Protein AF-A0A2W2EN38-F1 (afdb_monomer_lite)

pLDDT: mean 83.68, std 18.13, range [32.41, 98.56]

Organism: NCBI:txid2070368

Radius of gyration: 19.02 Å; chains: 1; bounding box: 57×33×48 Å

Structure (mmCIF, N/CA/C/O backbone):
data_AF-A0A2W2EN38-F1
#
_entry.id   AF-A0A2W2EN38-F1
#
loop_
_atom_site.group_PDB
_atom_site.id
_atom_site.type_symbol
_atom_site.label_atom_id
_atom_site.label_alt_id
_atom_site.label_comp_id
_atom_site.label_asym_id
_atom_site.label_entity_id
_atom_site.label_seq_id
_atom_site.pdbx_PDB_ins_code
_atom_site.Cartn_x
_atom_site.Cartn_y
_atom_site.Cartn_z
_atom_site.occupancy
_atom_site.B_iso_or_equiv
_atom_site.auth_seq_id
_atom_site.auth_comp_id
_atom_site.auth_asym_id
_atom_site.auth_atom_id
_atom_site.pdbx_PDB_model_num
ATOM 1 N N . MET A 1 1 ? 20.263 -8.133 -13.433 1.00 51.84 1 MET A N 1
ATOM 2 C CA . MET A 1 1 ? 19.959 -7.147 -12.367 1.00 51.84 1 MET A CA 1
ATOM 3 C C . MET A 1 1 ? 21.232 -6.716 -11.666 1.00 51.84 1 MET A C 1
ATOM 5 O O . MET A 1 1 ? 21.916 -7.563 -11.105 1.00 51.84 1 MET A O 1
ATOM 9 N N . SER A 1 2 ? 21.541 -5.419 -11.641 1.00 59.16 2 SER A N 1
ATOM 10 C CA . SER A 1 2 ? 22.596 -4.910 -10.757 1.00 59.16 2 SER A CA 1
ATOM 11 C C . SER A 1 2 ? 22.202 -5.170 -9.298 1.00 59.16 2 SER A C 1
ATOM 13 O O . SER A 1 2 ? 21.080 -4.844 -8.908 1.00 59.16 2 SER A O 1
ATOM 15 N N . SER A 1 3 ? 23.120 -5.716 -8.493 1.00 64.88 3 SER A N 1
ATOM 16 C CA . SER A 1 3 ? 22.926 -6.074 -7.070 1.00 64.88 3 SER A CA 1
ATOM 17 C C . SER A 1 3 ? 22.142 -5.017 -6.260 1.00 64.88 3 SER A C 1
ATOM 19 O O . SER A 1 3 ? 21.237 -5.332 -5.489 1.00 64.88 3 SER A O 1
ATOM 21 N N . TRP A 1 4 ? 22.382 -3.735 -6.538 1.00 62.72 4 TRP A N 1
ATOM 22 C CA . TRP A 1 4 ? 21.718 -2.589 -5.912 1.00 62.72 4 TRP A CA 1
ATOM 23 C C . TRP A 1 4 ? 20.195 -2.513 -6.100 1.00 62.72 4 TRP A C 1
ATOM 25 O O . TRP A 1 4 ? 19.487 -2.131 -5.167 1.00 62.72 4 TRP A O 1
ATOM 35 N N . ALA A 1 5 ? 19.671 -2.848 -7.283 1.00 72.50 5 ALA A N 1
ATOM 36 C CA . ALA A 1 5 ? 18.233 -2.773 -7.554 1.00 72.50 5 ALA A CA 1
ATOM 37 C C . ALA A 1 5 ? 17.467 -3.825 -6.739 1.00 72.50 5 ALA A C 1
ATOM 39 O O . ALA A 1 5 ? 16.431 -3.518 -6.144 1.00 72.50 5 ALA A O 1
ATOM 40 N N . THR A 1 6 ? 18.028 -5.033 -6.643 1.00 80.62 6 THR A N 1
ATOM 41 C CA . THR A 1 6 ? 17.536 -6.118 -5.787 1.00 80.62 6 THR A CA 1
ATOM 42 C C . THR A 1 6 ? 17.520 -5.696 -4.324 1.00 80.62 6 THR A C 1
ATOM 44 O O . THR A 1 6 ? 16.490 -5.804 -3.661 1.00 80.62 6 THR A O 1
ATOM 47 N N . THR A 1 7 ? 18.640 -5.158 -3.832 1.00 85.06 7 THR A N 1
ATOM 48 C CA . THR A 1 7 ? 18.792 -4.722 -2.438 1.00 85.06 7 THR A CA 1
ATOM 49 C C . THR A 1 7 ? 17.800 -3.621 -2.079 1.00 85.06 7 THR A C 1
ATOM 51 O O . THR A 1 7 ? 17.141 -3.692 -1.044 1.00 85.06 7 THR A O 1
ATOM 54 N N . ARG A 1 8 ? 17.607 -2.629 -2.960 1.00 84.62 8 ARG A N 1
ATOM 55 C CA . ARG A 1 8 ? 16.605 -1.575 -2.749 1.00 84.62 8 ARG A CA 1
ATOM 56 C C . ARG A 1 8 ? 15.184 -2.139 -2.663 1.00 84.62 8 ARG A C 1
ATOM 58 O O . ARG A 1 8 ? 14.437 -1.730 -1.778 1.00 84.62 8 ARG A O 1
ATOM 65 N N . ARG A 1 9 ? 14.803 -3.051 -3.568 1.00 88.81 9 ARG A N 1
ATOM 66 C CA . ARG A 1 9 ? 13.466 -3.676 -3.563 1.00 88.81 9 ARG A CA 1
ATOM 67 C C . ARG A 1 9 ? 13.232 -4.484 -2.290 1.00 88.81 9 ARG A C 1
ATOM 69 O O . ARG A 1 9 ? 12.201 -4.302 -1.655 1.00 88.81 9 ARG A O 1
ATOM 76 N N . ARG A 1 10 ? 14.211 -5.305 -1.896 1.00 92.44 10 ARG A N 1
ATOM 77 C CA . ARG A 1 10 ? 14.195 -6.071 -0.643 1.00 92.44 10 ARG A CA 1
ATOM 78 C C . ARG A 1 10 ? 13.937 -5.165 0.557 1.00 92.44 10 ARG A C 1
ATOM 80 O O . ARG A 1 10 ? 12.959 -5.371 1.264 1.00 92.44 10 ARG A O 1
ATOM 87 N N . HIS A 1 11 ? 14.754 -4.125 0.727 1.00 91.81 11 HIS A N 1
ATOM 88 C CA . HIS A 1 11 ? 14.598 -3.205 1.851 1.00 91.81 11 HIS A CA 1
ATOM 89 C C . HIS A 1 11 ? 13.235 -2.525 1.868 1.00 91.81 11 HIS A C 1
ATOM 91 O O . HIS A 1 11 ? 12.651 -2.357 2.935 1.00 91.81 11 HIS A O 1
ATOM 97 N N . ARG A 1 12 ? 12.714 -2.130 0.702 1.00 91.31 12 ARG A N 1
ATOM 98 C CA . ARG A 1 12 ? 11.399 -1.495 0.629 1.00 91.31 12 ARG A CA 1
ATOM 99 C C . ARG A 1 12 ? 10.280 -2.456 1.031 1.00 91.31 12 ARG A C 1
ATOM 101 O O . ARG A 1 12 ? 9.429 -2.052 1.812 1.00 91.31 12 ARG A O 1
ATOM 108 N N . ALA A 1 13 ? 10.318 -3.702 0.556 1.00 94.25 13 ALA A N 1
ATOM 109 C CA . ALA A 1 13 ? 9.351 -4.731 0.936 1.00 94.25 13 ALA A CA 1
ATOM 110 C C . ALA A 1 13 ? 9.395 -5.011 2.448 1.00 94.25 13 ALA A C 1
ATOM 112 O O . ALA A 1 13 ? 8.382 -4.869 3.123 1.00 94.25 13 ALA A O 1
ATOM 113 N N . GLU A 1 14 ? 10.584 -5.283 2.994 1.00 95.19 14 GLU A N 1
ATOM 114 C CA . GLU A 1 14 ? 10.786 -5.497 4.436 1.00 95.19 14 GLU A CA 1
ATOM 115 C C . GLU A 1 14 ? 10.309 -4.298 5.271 1.00 95.19 14 GLU A C 1
ATOM 117 O O . GLU A 1 14 ? 9.696 -4.471 6.322 1.00 95.19 14 GLU A O 1
ATOM 122 N N . THR A 1 15 ? 10.560 -3.069 4.804 1.00 95.06 15 THR A N 1
ATOM 123 C CA . THR A 1 15 ? 10.127 -1.856 5.512 1.00 95.06 15 THR A CA 1
ATOM 124 C C . THR A 1 15 ? 8.611 -1.739 5.530 1.00 95.06 15 THR A C 1
ATOM 126 O O . THR A 1 15 ? 8.049 -1.527 6.598 1.00 95.06 15 THR A O 1
ATOM 129 N N . ILE A 1 16 ? 7.942 -1.874 4.382 1.00 96.44 16 ILE A N 1
ATOM 130 C CA . ILE A 1 16 ? 6.479 -1.767 4.307 1.00 96.44 16 ILE A CA 1
ATOM 131 C C . ILE A 1 16 ? 5.828 -2.822 5.207 1.00 96.44 16 ILE A C 1
ATOM 133 O O . ILE A 1 16 ? 4.979 -2.478 6.026 1.00 96.44 16 ILE A O 1
ATOM 137 N N . GLU A 1 17 ? 6.284 -4.072 5.122 1.00 97.88 17 GLU A N 1
ATOM 138 C CA . GLU A 1 17 ? 5.750 -5.170 5.928 1.00 97.88 17 GLU A CA 1
ATOM 139 C C . GLU A 1 17 ? 5.949 -4.936 7.430 1.00 97.88 17 GLU A C 1
ATOM 141 O O . GLU A 1 17 ? 5.016 -5.068 8.221 1.00 97.88 17 GLU A O 1
ATOM 146 N N . SER A 1 18 ? 7.151 -4.511 7.832 1.00 98.00 18 SER A N 1
ATOM 147 C CA . SER A 1 18 ? 7.447 -4.186 9.227 1.00 98.00 18 SER A CA 1
ATOM 148 C C . SER A 1 18 ? 6.582 -3.032 9.742 1.00 98.00 18 SER A C 1
ATOM 150 O O . SER A 1 18 ? 6.082 -3.092 10.866 1.00 98.00 18 SER A O 1
ATOM 152 N N . GLN A 1 19 ? 6.362 -1.991 8.934 1.00 98.06 19 GLN A N 1
ATOM 153 C CA . GLN A 1 19 ? 5.492 -0.876 9.314 1.00 98.06 19 GLN A CA 1
ATOM 154 C C . GLN A 1 19 ? 4.027 -1.305 9.421 1.00 98.06 19 GLN A C 1
ATOM 156 O O . GLN A 1 19 ? 3.347 -0.891 10.358 1.00 98.06 19 GLN A O 1
ATOM 161 N N . PHE A 1 20 ? 3.557 -2.186 8.539 1.00 98.56 20 PHE A N 1
ATOM 162 C CA . PHE A 1 20 ? 2.212 -2.745 8.638 1.00 98.56 20 PHE A CA 1
ATOM 163 C C . PHE A 1 20 ? 2.027 -3.589 9.906 1.00 98.56 20 PHE A C 1
ATOM 165 O O . PHE A 1 20 ? 1.028 -3.436 10.605 1.00 98.56 20 PHE A O 1
ATOM 172 N N . ALA A 1 21 ? 3.013 -4.415 10.266 1.00 98.44 21 ALA A N 1
ATOM 173 C CA . ALA A 1 21 ? 2.981 -5.172 11.516 1.00 98.44 21 ALA A CA 1
ATOM 174 C C . ALA A 1 21 ? 2.913 -4.247 12.746 1.00 98.44 21 ALA A C 1
ATOM 176 O O . ALA A 1 21 ? 2.151 -4.507 13.678 1.00 98.44 21 ALA A O 1
ATOM 177 N N . ARG A 1 22 ? 3.657 -3.130 12.732 1.00 98.12 22 ARG A N 1
ATOM 178 C CA . ARG A 1 22 ? 3.586 -2.104 13.786 1.00 98.12 22 ARG A CA 1
ATOM 179 C C . ARG A 1 22 ? 2.215 -1.433 13.848 1.00 98.12 22 ARG A C 1
ATOM 181 O O . ARG A 1 22 ? 1.683 -1.271 14.941 1.00 98.12 22 ARG A O 1
ATOM 188 N N . PHE A 1 23 ? 1.641 -1.084 12.699 1.00 98.50 23 PHE A N 1
ATOM 189 C CA . PHE A 1 23 ? 0.292 -0.531 12.604 1.00 98.50 23 PHE A CA 1
ATOM 190 C C . PHE A 1 23 ? -0.756 -1.493 13.190 1.00 98.50 23 PHE A C 1
ATOM 192 O O . PHE A 1 23 ? -1.556 -1.100 14.038 1.00 98.50 23 PHE A O 1
ATOM 199 N N . ALA A 1 24 ? -0.704 -2.772 12.810 1.00 98.38 24 ALA A N 1
ATOM 200 C CA . ALA A 1 24 ? -1.603 -3.798 13.328 1.00 98.38 24 ALA A CA 1
ATOM 201 C C . ALA A 1 24 ? -1.456 -3.990 14.849 1.00 98.38 24 ALA A C 1
ATOM 203 O O . ALA A 1 24 ? -2.454 -4.105 15.561 1.00 98.38 24 ALA A O 1
ATOM 204 N N . ALA A 1 25 ? -0.221 -3.995 15.362 1.00 97.75 25 ALA A N 1
ATOM 205 C CA . ALA A 1 25 ? 0.045 -4.075 16.797 1.00 97.75 25 ALA A CA 1
ATOM 206 C C . ALA A 1 25 ? -0.504 -2.854 17.550 1.00 97.75 25 ALA A C 1
ATOM 208 O O . ALA A 1 25 ? -1.158 -3.016 18.577 1.00 97.75 25 ALA A O 1
ATOM 209 N N . TRP A 1 26 ? -0.306 -1.651 17.007 1.00 97.62 26 TRP A N 1
ATOM 210 C CA . TRP A 1 26 ? -0.846 -0.423 17.582 1.00 97.62 26 TRP A CA 1
ATOM 211 C C . TRP A 1 26 ? -2.375 -0.429 17.624 1.00 97.62 26 TRP A C 1
ATOM 213 O O . TRP A 1 26 ? -2.950 -0.098 18.657 1.00 97.62 26 TRP A O 1
ATOM 223 N N . CYS A 1 27 ? -3.048 -0.870 16.559 1.00 98.06 27 CYS A N 1
ATOM 224 C CA . CYS A 1 27 ? -4.506 -1.001 16.568 1.00 98.06 27 CYS A CA 1
ATOM 225 C C . CYS A 1 27 ? -5.001 -1.996 17.621 1.00 98.06 27 CYS A C 1
ATOM 227 O O . CYS A 1 27 ? -5.999 -1.741 18.293 1.00 98.06 27 CYS A O 1
ATOM 229 N N . ARG A 1 28 ? -4.271 -3.095 17.835 1.00 97.12 28 ARG A N 1
ATOM 230 C CA . ARG A 1 28 ? -4.600 -4.075 18.877 1.00 97.12 28 ARG A CA 1
ATOM 231 C C . ARG A 1 28 ? -4.571 -3.464 20.281 1.00 97.12 28 ARG A C 1
ATOM 233 O O . ARG A 1 28 ? -5.428 -3.796 21.089 1.00 97.12 28 ARG A O 1
ATOM 240 N N . SER A 1 29 ? -3.617 -2.575 20.566 1.00 94.69 29 SER A N 1
ATOM 241 C CA . SER A 1 29 ? -3.422 -1.985 21.899 1.00 94.69 29 SER A CA 1
ATOM 242 C C . SER A 1 29 ? -4.105 -0.630 22.110 1.00 94.69 29 SER A C 1
ATOM 244 O O . SER A 1 29 ? -4.068 -0.110 23.219 1.00 94.69 29 SER A O 1
ATOM 246 N N . THR A 1 30 ? -4.681 -0.028 21.066 1.00 96.56 30 THR A N 1
ATOM 247 C CA . THR A 1 30 ? -5.150 1.366 21.107 1.00 96.56 30 THR A CA 1
ATOM 248 C C . THR A 1 30 ? -6.641 1.448 20.831 1.00 96.56 30 THR A C 1
ATOM 250 O O . THR A 1 30 ? -7.077 1.215 19.704 1.00 96.56 30 THR A O 1
ATOM 253 N N . ALA A 1 31 ? -7.412 1.836 21.848 1.00 96.06 31 ALA A N 1
ATOM 254 C CA . ALA A 1 31 ? -8.872 1.908 21.781 1.00 96.06 31 ALA A CA 1
ATOM 255 C C . ALA A 1 31 ? -9.398 2.886 20.714 1.00 96.06 31 ALA A C 1
ATOM 257 O O . ALA A 1 31 ? -10.483 2.688 20.180 1.00 96.06 31 ALA A O 1
ATOM 258 N N . SER A 1 32 ? -8.626 3.921 20.365 1.00 95.12 32 SER A N 1
ATOM 259 C CA . SER A 1 32 ? -9.005 4.893 19.331 1.00 95.12 32 SER A CA 1
ATOM 260 C C . SER A 1 32 ? -8.776 4.409 17.892 1.00 95.12 32 SER A C 1
ATOM 262 O O . SER A 1 32 ? -9.179 5.096 16.949 1.00 95.12 32 SER A O 1
ATOM 264 N N . CYS A 1 33 ? -8.149 3.246 17.673 1.00 97.94 33 CYS A N 1
ATOM 265 C CA . CYS A 1 33 ? -8.057 2.682 16.328 1.00 97.94 33 CYS A CA 1
ATOM 266 C C . CYS A 1 33 ? -9.423 2.133 15.883 1.00 97.94 33 CYS A C 1
ATOM 268 O O . CYS A 1 33 ? -10.038 1.330 16.575 1.00 97.94 33 CYS A O 1
ATOM 270 N N . ALA A 1 34 ? -9.863 2.474 14.668 1.00 98.19 34 ALA A N 1
ATOM 271 C CA . ALA A 1 34 ? -11.125 1.977 14.100 1.00 98.19 34 ALA A CA 1
ATOM 272 C C . ALA A 1 34 ? -11.180 0.444 13.913 1.00 98.19 34 ALA A C 1
ATOM 274 O O . ALA A 1 34 ? -12.252 -0.123 13.731 1.00 98.19 34 ALA A O 1
ATOM 275 N N . LEU A 1 35 ? -10.027 -0.228 13.956 1.00 98.12 35 LEU A N 1
ATOM 276 C CA . LEU A 1 35 ? -9.884 -1.684 13.891 1.00 98.12 35 LEU A CA 1
ATOM 277 C C . LEU A 1 35 ? -9.483 -2.285 15.251 1.00 98.12 35 LEU A C 1
ATOM 279 O O . LEU A 1 35 ? -8.893 -3.367 15.297 1.00 98.12 35 LEU A O 1
ATOM 283 N N . HIS A 1 36 ? -9.729 -1.570 16.354 1.00 97.94 36 HIS A N 1
ATOM 284 C CA . HIS A 1 36 ? -9.335 -2.006 17.689 1.00 97.94 36 HIS A CA 1
ATOM 285 C C . HIS A 1 36 ? -9.874 -3.403 18.023 1.00 97.94 36 HIS A C 1
ATOM 287 O O . HIS A 1 36 ? -11.012 -3.742 17.705 1.00 97.94 36 HIS A O 1
ATOM 293 N N . GLY A 1 37 ? -9.024 -4.231 18.635 1.00 94.31 37 GLY A N 1
ATOM 294 C CA . GLY A 1 37 ? -9.362 -5.605 19.018 1.00 94.31 37 GLY A CA 1
ATOM 295 C C . GLY A 1 37 ? -9.515 -6.602 17.859 1.00 94.31 37 GLY A C 1
ATOM 296 O O . GLY A 1 37 ? -9.739 -7.782 18.118 1.00 94.31 37 GLY A O 1
ATOM 297 N N . ARG A 1 38 ? -9.372 -6.184 16.592 1.00 96.38 38 ARG A N 1
ATOM 298 C CA . ARG A 1 38 ? -9.537 -7.064 15.420 1.00 96.38 38 ARG A CA 1
ATOM 299 C C . ARG A 1 38 ? -8.212 -7.637 14.915 1.00 96.38 38 ARG A C 1
ATOM 301 O O . ARG A 1 38 ? -7.137 -7.074 15.133 1.00 96.38 38 ARG A O 1
ATOM 308 N N . ASP A 1 39 ? -8.288 -8.736 14.160 1.00 97.25 39 ASP A N 1
ATOM 309 C CA . ASP A 1 39 ? -7.167 -9.202 13.334 1.00 97.25 39 ASP A CA 1
ATOM 310 C C . ASP A 1 39 ? -7.006 -8.302 12.099 1.00 97.25 39 ASP A C 1
ATOM 312 O O . ASP A 1 39 ? -7.501 -8.597 11.012 1.00 97.25 39 ASP A O 1
ATOM 316 N N . VAL A 1 40 ? -6.290 -7.190 12.275 1.00 98.12 40 VAL A N 1
ATOM 317 C CA . VAL A 1 40 ? -6.004 -6.215 11.210 1.00 98.12 40 VAL A CA 1
ATOM 318 C C . VAL A 1 40 ? -5.353 -6.869 9.987 1.00 98.12 40 VAL A C 1
ATOM 320 O O . VAL A 1 40 ? -5.630 -6.469 8.858 1.00 98.12 40 VAL A O 1
ATOM 323 N N . GLY A 1 41 ? -4.504 -7.884 10.183 1.00 97.75 41 GLY A N 1
ATOM 324 C CA . GLY A 1 41 ? -3.842 -8.575 9.080 1.00 97.75 41 GLY A CA 1
ATOM 325 C C . GLY A 1 41 ? -4.818 -9.419 8.261 1.00 97.75 41 GLY A C 1
ATOM 326 O O . GLY A 1 41 ? -4.792 -9.365 7.032 1.00 97.75 41 GLY A O 1
ATOM 327 N N . GLY A 1 42 ? -5.683 -10.182 8.931 1.00 97.88 42 GLY A N 1
ATOM 328 C CA . GLY A 1 42 ? -6.752 -10.946 8.287 1.00 97.88 42 GLY A CA 1
ATOM 329 C C . GLY A 1 42 ? -7.739 -10.049 7.545 1.00 97.88 42 GLY A C 1
ATOM 330 O O . GLY A 1 42 ? -8.003 -10.281 6.366 1.00 97.88 42 GLY A O 1
ATOM 331 N N . VAL A 1 43 ? -8.191 -8.977 8.200 1.00 98.12 43 VAL A N 1
ATOM 332 C CA . VAL A 1 43 ? -9.061 -7.943 7.617 1.00 98.12 43 VAL A CA 1
ATOM 333 C C . VAL A 1 43 ? -8.464 -7.367 6.338 1.00 98.12 43 VAL A C 1
ATOM 335 O O . VAL A 1 43 ? -9.098 -7.375 5.286 1.00 98.12 43 VAL A O 1
ATOM 338 N N . TRP A 1 44 ? -7.214 -6.914 6.409 1.00 98.19 44 TRP A N 1
ATOM 339 C CA . TRP A 1 44 ? -6.526 -6.310 5.277 1.00 98.19 44 TRP A CA 1
ATOM 340 C C . TRP A 1 44 ? -6.394 -7.268 4.090 1.00 98.19 44 TRP A C 1
ATOM 342 O O . TRP A 1 44 ? -6.708 -6.897 2.960 1.00 98.19 44 TRP A O 1
ATOM 352 N N . ARG A 1 45 ? -5.960 -8.514 4.329 1.00 97.50 45 ARG A N 1
ATOM 353 C CA . ARG A 1 45 ? -5.823 -9.512 3.255 1.00 97.50 45 ARG A CA 1
ATOM 354 C C . ARG A 1 45 ? -7.170 -9.894 2.652 1.00 97.50 45 ARG A C 1
ATOM 356 O O . ARG A 1 45 ? -7.244 -10.061 1.437 1.00 97.50 45 ARG A O 1
ATOM 363 N N . GLY A 1 46 ? -8.210 -10.016 3.478 1.00 97.06 46 GLY A N 1
ATOM 364 C CA . GLY A 1 46 ? -9.577 -10.276 3.028 1.00 97.06 46 GLY A CA 1
ATOM 365 C C . GLY A 1 46 ? -10.086 -9.172 2.105 1.00 97.06 46 GLY A C 1
ATOM 366 O O . GLY A 1 46 ? -10.502 -9.467 0.986 1.00 97.06 46 GLY A O 1
ATOM 367 N N . LEU A 1 47 ? -9.948 -7.913 2.537 1.00 97.50 47 LEU A N 1
ATOM 368 C CA . LEU A 1 47 ? -10.293 -6.736 1.741 1.00 97.50 47 LEU A CA 1
ATOM 369 C C . LEU A 1 47 ? -9.533 -6.736 0.409 1.00 97.50 47 LEU A C 1
ATOM 371 O O . LEU A 1 47 ? -10.144 -6.778 -0.651 1.00 97.50 47 LEU A O 1
ATOM 375 N N . VAL A 1 48 ? -8.198 -6.776 0.433 1.00 97.00 48 VAL A N 1
ATOM 376 C CA . VAL A 1 48 ? -7.389 -6.732 -0.799 1.00 97.00 48 VAL A CA 1
ATOM 377 C C . VAL A 1 48 ? -7.768 -7.856 -1.775 1.00 97.00 48 VAL A C 1
ATOM 379 O O . VAL A 1 48 ? -7.897 -7.601 -2.969 1.00 97.00 48 VAL A O 1
ATOM 382 N N . ALA A 1 49 ? -7.988 -9.083 -1.295 1.00 95.25 49 ALA A N 1
ATOM 383 C CA . ALA A 1 49 ? -8.327 -10.222 -2.152 1.00 95.25 49 ALA A CA 1
ATOM 384 C C . ALA A 1 49 ? -9.761 -10.182 -2.719 1.00 95.25 49 ALA A C 1
ATOM 386 O O . ALA A 1 49 ? -10.024 -10.774 -3.773 1.00 95.25 49 ALA A O 1
ATOM 387 N N . ALA A 1 50 ? -10.703 -9.546 -2.020 1.00 92.00 50 ALA A N 1
ATOM 388 C CA . ALA A 1 50 ? -12.047 -9.300 -2.536 1.00 92.00 50 ALA A CA 1
ATOM 389 C C . ALA A 1 50 ? -12.006 -8.225 -3.632 1.00 92.00 50 ALA A C 1
ATOM 391 O O . ALA A 1 50 ? -12.473 -8.455 -4.750 1.00 92.00 50 ALA A O 1
ATOM 392 N N . GLU A 1 51 ? -11.330 -7.112 -3.351 1.00 92.81 51 GLU A N 1
ATOM 393 C CA . GLU A 1 51 ? -11.310 -5.949 -4.238 1.00 92.81 51 GLU A CA 1
ATOM 394 C C . GLU A 1 51 ? -10.410 -6.128 -5.467 1.00 92.81 51 GLU A C 1
ATOM 396 O O . GLU A 1 51 ? -10.602 -5.470 -6.488 1.00 92.81 51 GLU A O 1
ATOM 401 N N . ASP A 1 52 ? -9.431 -7.039 -5.423 1.00 87.50 52 ASP A N 1
ATOM 402 C CA . ASP A 1 52 ? -8.696 -7.468 -6.623 1.00 87.50 52 ASP A CA 1
ATOM 403 C C . ASP A 1 52 ? -9.607 -8.204 -7.631 1.00 87.50 52 ASP A C 1
ATOM 405 O O . ASP A 1 52 ? -9.302 -8.222 -8.823 1.00 87.50 52 ASP A O 1
ATOM 409 N N . ARG A 1 53 ? -10.732 -8.790 -7.187 1.00 88.94 53 ARG A N 1
ATOM 410 C CA . ARG A 1 53 ? -11.707 -9.471 -8.061 1.00 88.94 53 ARG A CA 1
ATOM 411 C C . ARG A 1 53 ? -12.833 -8.556 -8.526 1.00 88.94 53 ARG A C 1
ATOM 413 O O . ARG A 1 53 ? -13.271 -8.666 -9.667 1.00 88.94 53 ARG A O 1
ATOM 420 N N . SER A 1 54 ? -13.303 -7.674 -7.654 1.00 93.25 54 SER A N 1
ATOM 421 C CA . SER A 1 54 ? -14.373 -6.726 -7.952 1.00 93.25 54 SER A CA 1
ATOM 422 C C . SER A 1 54 ? -14.076 -5.426 -7.235 1.00 93.25 54 SER A C 1
ATOM 424 O O . SER A 1 54 ? -14.197 -5.389 -6.026 1.00 93.25 54 SER A O 1
ATOM 426 N N . ALA A 1 55 ? -13.700 -4.378 -7.963 1.00 95.19 55 ALA A N 1
ATOM 427 C CA . ALA A 1 55 ? -13.309 -3.112 -7.353 1.00 95.19 55 ALA A CA 1
ATOM 428 C C . ALA A 1 55 ? -14.463 -2.436 -6.585 1.00 95.19 55 ALA A C 1
ATOM 430 O O . ALA A 1 55 ? -15.554 -2.240 -7.124 1.00 95.19 55 ALA A O 1
ATOM 431 N N . ILE A 1 56 ? -14.172 -1.978 -5.372 1.00 96.62 56 ILE A N 1
ATOM 432 C CA . ILE A 1 56 ? -15.074 -1.239 -4.489 1.00 96.62 56 ILE A CA 1
ATOM 433 C C . ILE A 1 56 ? -15.289 0.201 -4.975 1.00 96.62 56 ILE A C 1
ATOM 435 O O . ILE A 1 56 ? -14.321 0.932 -5.219 1.00 96.62 56 ILE A O 1
ATOM 439 N N . PRO A 1 57 ? -16.540 0.673 -5.101 1.00 97.19 57 PRO A N 1
ATOM 440 C CA . PRO A 1 57 ? -16.805 2.072 -5.404 1.00 97.19 57 PRO A CA 1
ATOM 441 C C . PRO A 1 57 ? -16.412 2.978 -4.231 1.00 97.19 57 PRO A C 1
ATOM 443 O O . PRO A 1 57 ? -16.612 2.649 -3.063 1.00 97.19 57 PRO A O 1
ATOM 446 N N . ALA A 1 58 ? -15.904 4.166 -4.539 1.00 96.56 58 ALA A N 1
ATOM 447 C CA . ALA A 1 58 ? -15.807 5.252 -3.572 1.00 96.56 58 ALA A CA 1
ATOM 448 C C . ALA A 1 58 ? -17.116 6.052 -3.612 1.00 96.56 58 ALA A C 1
ATOM 450 O O . ALA A 1 58 ? -17.355 6.803 -4.556 1.00 96.56 58 ALA A O 1
ATOM 451 N N . LYS A 1 59 ? -18.000 5.880 -2.625 1.00 94.88 59 LYS A N 1
ATOM 452 C CA . LYS A 1 59 ? -19.339 6.489 -2.638 1.00 94.88 59 LYS A CA 1
ATOM 453 C C . LYS A 1 59 ? -19.242 8.015 -2.695 1.00 94.88 59 LYS A C 1
ATOM 455 O O . LYS A 1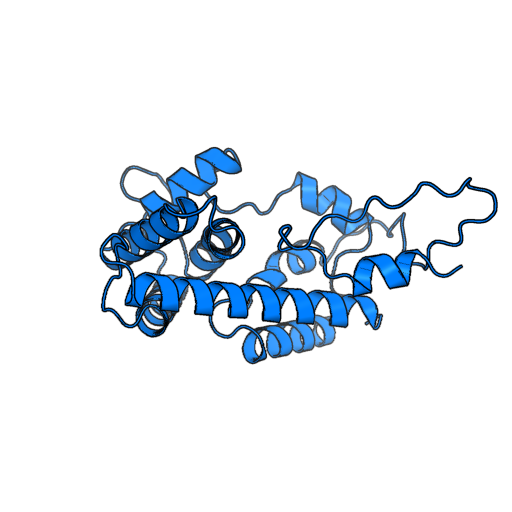 59 ? -18.385 8.638 -2.075 1.00 94.88 59 LYS A O 1
ATOM 460 N N . GLY A 1 60 ? -20.115 8.622 -3.497 1.00 93.00 60 GLY A N 1
ATOM 461 C CA . GLY A 1 60 ? -20.079 10.062 -3.775 1.00 93.00 60 GLY A CA 1
ATOM 462 C C . GLY A 1 60 ? -18.944 10.504 -4.709 1.00 93.00 60 GLY A C 1
ATOM 463 O O . GLY A 1 60 ? -18.877 11.677 -5.068 1.00 93.00 60 GLY A O 1
ATOM 464 N N . LEU A 1 61 ? -18.080 9.586 -5.153 1.00 91.81 61 LEU A N 1
ATOM 465 C CA . LEU A 1 61 ? -17.009 9.837 -6.110 1.00 91.81 61 LEU A CA 1
ATOM 466 C C . LEU A 1 61 ? -17.184 8.911 -7.321 1.00 91.81 61 LEU A C 1
ATOM 468 O O . LEU A 1 61 ? -17.557 7.749 -7.208 1.00 91.81 61 LEU A O 1
ATOM 472 N N . ARG A 1 62 ? -16.910 9.409 -8.528 1.00 92.50 62 ARG A N 1
ATOM 473 C CA . ARG A 1 62 ? -17.011 8.606 -9.761 1.00 92.50 62 ARG A CA 1
ATOM 474 C C . ARG A 1 62 ? -15.742 7.771 -9.989 1.00 92.50 62 ARG A C 1
ATOM 476 O O . ARG A 1 62 ? -15.101 7.890 -11.028 1.00 92.50 62 ARG A O 1
ATOM 483 N N . VAL A 1 63 ? -15.333 6.986 -8.989 1.00 93.62 63 VAL A N 1
ATOM 484 C CA . VAL A 1 63 ? -14.123 6.146 -9.023 1.00 93.62 63 VAL A CA 1
ATOM 485 C C . VAL A 1 63 ? -14.316 4.866 -8.206 1.00 93.62 63 VAL A C 1
ATOM 487 O O . VAL A 1 63 ? -15.062 4.856 -7.231 1.00 93.62 63 VAL A O 1
ATOM 490 N N . ALA A 1 64 ? -13.621 3.796 -8.592 1.00 95.31 64 ALA A N 1
ATOM 491 C CA . ALA A 1 64 ? -13.557 2.538 -7.852 1.00 95.31 64 ALA A CA 1
ATOM 492 C C . ALA A 1 64 ? -12.101 2.119 -7.607 1.00 95.31 64 ALA A C 1
ATOM 494 O O . ALA A 1 64 ? -11.198 2.497 -8.367 1.00 95.31 64 ALA A O 1
ATOM 495 N N . TYR A 1 65 ? -11.880 1.352 -6.545 1.00 95.50 65 TYR A N 1
ATOM 496 C CA . TYR A 1 65 ? -10.574 0.937 -6.049 1.00 95.50 65 TYR A CA 1
ATOM 497 C C . TYR A 1 65 ? -10.473 -0.589 -6.054 1.00 95.50 65 TYR A C 1
ATOM 499 O O . TYR A 1 65 ? -11.285 -1.276 -5.459 1.00 95.50 65 TYR A O 1
ATOM 507 N N . SER A 1 66 ? -9.467 -1.121 -6.738 1.00 94.44 66 SER A N 1
ATOM 508 C CA . SER A 1 66 ? -9.076 -2.529 -6.634 1.00 94.44 66 SER A CA 1
ATOM 509 C C . SER A 1 66 ? -8.252 -2.785 -5.368 1.00 94.44 66 SER A C 1
ATOM 511 O O . SER A 1 66 ? -7.779 -1.842 -4.723 1.00 94.44 66 SER A O 1
ATOM 513 N N . GLY A 1 67 ? -7.979 -4.051 -5.048 1.00 94.31 67 GLY A N 1
ATOM 514 C CA . GLY A 1 67 ? -7.054 -4.409 -3.969 1.00 94.31 67 GLY A CA 1
ATOM 515 C C . GLY A 1 67 ? -5.653 -3.829 -4.192 1.00 94.31 67 GLY A C 1
ATOM 516 O O . GLY A 1 67 ? -5.006 -3.347 -3.257 1.00 94.31 67 GLY A O 1
ATOM 517 N N . PHE A 1 68 ? -5.193 -3.783 -5.443 1.00 91.56 68 PHE A N 1
ATOM 518 C CA . PHE A 1 68 ? -3.979 -3.072 -5.828 1.00 91.56 68 PHE A CA 1
ATOM 519 C C . PHE A 1 68 ? -4.048 -1.564 -5.533 1.00 91.56 68 PHE A C 1
ATOM 521 O O . PHE A 1 68 ? -3.111 -1.025 -4.939 1.00 91.56 68 PHE A O 1
ATOM 528 N N . ASP A 1 69 ? -5.147 -0.890 -5.884 1.00 92.50 69 ASP A N 1
ATOM 529 C CA . ASP A 1 69 ? -5.309 0.544 -5.608 1.00 92.50 69 ASP A CA 1
ATOM 530 C C . ASP A 1 69 ? -5.280 0.835 -4.103 1.00 92.50 69 ASP A C 1
ATOM 532 O O . ASP A 1 69 ? -4.627 1.783 -3.665 1.00 92.50 69 ASP A O 1
ATOM 536 N N . ILE A 1 70 ? -5.938 -0.009 -3.304 1.00 95.12 70 ILE A N 1
ATOM 537 C CA . ILE A 1 70 ? -5.980 0.102 -1.842 1.00 95.12 70 ILE A CA 1
ATOM 538 C C . ILE A 1 70 ? -4.581 -0.075 -1.241 1.00 95.12 70 ILE A C 1
ATOM 540 O O . ILE A 1 70 ? -4.170 0.736 -0.410 1.00 95.12 70 ILE A O 1
ATOM 544 N N . LYS A 1 71 ? -3.803 -1.067 -1.704 1.00 95.06 71 LYS A N 1
ATOM 545 C CA . LYS A 1 71 ? -2.397 -1.241 -1.291 1.00 95.06 71 LYS A CA 1
ATOM 546 C C . LYS A 1 71 ? -1.586 0.029 -1.544 1.00 95.06 71 LYS A C 1
ATOM 548 O O . LYS A 1 71 ? -0.958 0.546 -0.620 1.00 95.06 71 LYS A O 1
ATOM 553 N N . VAL A 1 72 ? -1.643 0.569 -2.762 1.00 91.69 72 VAL A N 1
ATOM 554 C CA . VAL A 1 72 ? -0.857 1.757 -3.131 1.00 91.69 72 VAL A CA 1
ATOM 555 C C . VAL A 1 72 ? -1.307 2.992 -2.346 1.00 91.69 72 VAL A C 1
ATOM 557 O O . VAL A 1 72 ? -0.458 3.774 -1.916 1.00 91.69 72 VAL A O 1
ATOM 560 N N . ALA A 1 73 ? -2.613 3.153 -2.122 1.00 93.06 73 ALA A N 1
ATOM 561 C CA . ALA A 1 73 ? -3.175 4.274 -1.373 1.00 93.06 73 ALA A CA 1
ATOM 562 C C . ALA A 1 73 ? -2.810 4.229 0.116 1.00 93.06 73 ALA A C 1
ATOM 564 O O . ALA A 1 73 ? -2.607 5.277 0.722 1.00 93.06 73 ALA A O 1
ATOM 565 N N . ALA A 1 74 ? -2.712 3.033 0.701 1.00 95.50 74 ALA A N 1
ATOM 566 C CA . ALA A 1 74 ? -2.429 2.854 2.121 1.00 95.50 74 ALA A CA 1
ATOM 567 C C . ALA A 1 74 ? -0.950 3.056 2.482 1.00 95.50 74 ALA A C 1
ATOM 569 O O . ALA A 1 74 ? -0.647 3.510 3.586 1.00 95.50 74 ALA A O 1
ATOM 570 N N . VAL A 1 75 ? -0.014 2.723 1.580 1.00 93.75 75 VAL A N 1
ATOM 571 C CA . VAL A 1 75 ? 1.428 2.722 1.897 1.00 93.75 75 VAL A CA 1
ATOM 572 C C . VAL A 1 75 ? 1.938 4.029 2.515 1.00 93.75 75 VAL A C 1
ATOM 574 O O . VAL A 1 75 ? 2.641 3.923 3.521 1.00 93.75 75 VAL A O 1
ATOM 577 N N . PRO A 1 76 ? 1.633 5.235 1.987 1.00 91.44 76 PRO A N 1
ATOM 578 C CA . PRO A 1 76 ? 2.116 6.488 2.570 1.00 91.44 76 PRO A CA 1
ATOM 579 C C . PRO A 1 76 ? 1.783 6.631 4.060 1.00 91.44 76 PRO A C 1
ATOM 581 O O . PRO A 1 76 ? 2.665 6.978 4.850 1.00 91.44 76 PRO A O 1
ATOM 584 N N . ASP A 1 77 ? 0.552 6.287 4.439 1.00 94.44 77 ASP A N 1
ATOM 585 C CA . ASP A 1 77 ? 0.063 6.381 5.814 1.00 94.44 77 ASP A CA 1
ATOM 586 C C . ASP A 1 77 ? 0.606 5.265 6.706 1.00 94.44 77 ASP A C 1
ATOM 588 O O . ASP A 1 77 ? 0.946 5.504 7.865 1.00 94.44 77 ASP A O 1
ATOM 592 N N . VAL A 1 78 ? 0.758 4.056 6.161 1.00 96.00 78 VAL A N 1
ATOM 593 C CA . VAL A 1 78 ? 1.331 2.917 6.889 1.00 96.00 78 VAL A CA 1
ATOM 594 C C . VAL A 1 78 ? 2.791 3.180 7.258 1.00 96.00 78 VAL A C 1
ATOM 596 O O . VAL A 1 78 ? 3.173 2.969 8.409 1.00 96.00 78 VAL A O 1
ATOM 599 N N . ILE A 1 79 ? 3.612 3.662 6.316 1.00 95.25 79 ILE A N 1
ATOM 600 C CA . ILE A 1 79 ? 5.055 3.853 6.551 1.00 95.25 79 ILE A CA 1
ATOM 601 C C . ILE A 1 79 ? 5.394 5.156 7.281 1.00 95.25 79 ILE A C 1
ATOM 603 O O . ILE A 1 79 ? 6.499 5.284 7.808 1.00 95.25 79 ILE A O 1
ATOM 607 N N . SER A 1 80 ? 4.469 6.115 7.296 1.00 94.31 80 SER A N 1
ATOM 608 C CA . SER A 1 80 ? 4.627 7.408 7.961 1.00 94.31 80 SER A CA 1
ATOM 609 C C . SER A 1 80 ? 3.465 7.610 8.936 1.00 94.31 80 SER A C 1
ATOM 611 O O . SER A 1 80 ? 2.509 8.279 8.571 1.00 94.31 80 SER A O 1
ATOM 613 N N . PRO A 1 81 ? 3.517 7.073 10.170 1.00 94.00 81 PRO A N 1
ATOM 614 C CA . PRO A 1 81 ? 2.388 7.104 11.113 1.00 94.00 81 PRO A CA 1
ATOM 615 C C . PRO A 1 81 ? 1.907 8.503 11.533 1.00 94.00 81 PRO A C 1
ATOM 617 O O . PRO A 1 81 ? 0.773 8.662 11.985 1.00 94.00 81 PRO A O 1
ATOM 620 N N . GLY A 1 82 ? 2.753 9.522 11.382 1.00 93.62 82 GLY A N 1
ATOM 621 C CA . GLY A 1 82 ? 2.548 10.844 11.973 1.00 93.62 82 GLY A CA 1
ATOM 622 C C . GLY A 1 82 ? 3.125 10.936 13.390 1.00 93.62 82 GLY A C 1
ATOM 623 O O . GLY A 1 82 ? 3.773 10.004 13.869 1.00 93.62 82 GLY A O 1
ATOM 624 N N . ALA A 1 83 ? 2.945 12.091 14.033 1.00 94.00 83 ALA A N 1
ATOM 625 C CA . ALA A 1 83 ? 3.490 12.351 15.363 1.00 94.00 83 ALA A CA 1
ATOM 626 C C . ALA A 1 83 ? 2.721 11.586 16.452 1.00 94.00 83 ALA A C 1
ATOM 628 O O . ALA A 1 83 ? 1.495 11.482 16.408 1.00 94.00 83 ALA A O 1
ATOM 629 N N . ALA A 1 84 ? 3.459 11.055 17.426 1.00 89.94 84 ALA A N 1
ATOM 630 C CA . ALA A 1 84 ? 2.892 10.507 18.653 1.00 89.94 84 ALA A CA 1
ATOM 631 C C . ALA A 1 84 ? 2.369 11.646 19.558 1.00 89.94 84 ALA A C 1
ATOM 633 O O . ALA A 1 84 ? 2.899 12.757 19.474 1.00 89.94 84 ALA A O 1
ATOM 634 N N . PRO A 1 85 ? 1.382 11.380 20.436 1.00 88.00 85 PRO A N 1
ATOM 635 C CA . PRO A 1 85 ? 0.741 10.079 20.677 1.00 88.00 85 PRO A CA 1
ATOM 636 C C . PRO A 1 85 ? -0.364 9.720 19.670 1.00 88.00 85 PRO A C 1
ATOM 638 O O . PRO A 1 85 ? -0.740 8.554 19.583 1.00 88.00 85 PRO A O 1
ATOM 641 N N . ASP A 1 86 ? -0.847 10.683 18.885 1.00 88.19 86 ASP A N 1
ATOM 642 C CA . ASP A 1 86 ? -2.094 10.524 18.127 1.00 88.19 86 ASP A CA 1
ATOM 643 C C . ASP A 1 86 ? -1.965 9.646 16.878 1.00 88.19 86 ASP A C 1
ATOM 645 O O . ASP A 1 86 ? -2.939 9.006 16.479 1.00 88.19 86 ASP A O 1
ATOM 649 N N . LEU A 1 87 ? -0.779 9.598 16.260 1.00 96.25 87 LEU A N 1
ATOM 650 C CA . LEU A 1 87 ? -0.488 8.823 15.042 1.00 96.25 87 LEU A CA 1
ATOM 651 C C . LEU A 1 87 ? -1.586 9.000 13.965 1.00 96.25 87 LEU A C 1
ATOM 653 O O . LEU A 1 87 ? -2.232 8.034 13.541 1.00 96.25 87 LEU A O 1
ATOM 657 N N . PRO A 1 88 ? -1.833 10.245 13.512 1.00 96.44 88 PRO A N 1
ATOM 658 C CA . PRO A 1 88 ? -3.007 10.599 12.712 1.00 96.44 88 PRO A CA 1
ATOM 659 C C . PRO A 1 88 ? -3.113 9.840 11.385 1.00 96.44 88 PRO A C 1
ATOM 661 O O . PRO A 1 88 ? -4.217 9.625 10.880 1.00 96.44 88 PRO A O 1
ATOM 664 N N . ASN A 1 89 ? -1.987 9.413 10.812 1.00 96.56 89 ASN A N 1
ATOM 665 C CA . ASN A 1 89 ? -1.990 8.683 9.548 1.00 96.56 89 ASN A CA 1
ATOM 666 C C . ASN A 1 89 ? -2.413 7.227 9.762 1.00 96.56 89 ASN A C 1
ATOM 668 O O . ASN A 1 89 ? -3.210 6.699 8.991 1.00 96.56 89 ASN A O 1
ATOM 672 N N . TRP A 1 90 ? -1.979 6.608 10.864 1.00 97.94 90 TRP A N 1
ATOM 673 C CA . TRP A 1 90 ? -2.466 5.287 11.264 1.00 97.94 90 TRP A CA 1
ATOM 674 C C . TRP A 1 90 ? -3.956 5.300 11.610 1.00 97.94 90 TRP A C 1
ATOM 676 O O . TRP A 1 90 ? -4.696 4.416 11.183 1.00 97.94 90 TRP A O 1
ATOM 686 N N . GLN A 1 91 ? -4.438 6.336 12.294 1.00 97.75 91 GLN A N 1
ATOM 687 C CA . GLN A 1 91 ? -5.875 6.496 12.508 1.00 97.75 91 GLN A CA 1
ATOM 688 C C . GLN A 1 91 ? -6.657 6.611 11.190 1.00 97.75 91 GLN A C 1
ATOM 690 O O . GLN A 1 91 ? -7.709 5.990 11.029 1.00 97.75 91 GLN A O 1
ATOM 695 N N . ARG A 1 92 ? -6.157 7.407 10.237 1.00 96.94 92 ARG A N 1
ATOM 696 C CA . ARG A 1 92 ? -6.808 7.606 8.937 1.00 96.94 92 ARG A CA 1
ATOM 697 C C . ARG A 1 92 ? -6.861 6.317 8.122 1.00 96.94 92 ARG A C 1
ATOM 699 O O . ARG A 1 92 ? -7.940 5.981 7.642 1.00 96.94 92 ARG A O 1
ATOM 706 N N . VAL A 1 93 ? -5.756 5.577 8.010 1.00 97.88 93 VAL A N 1
ATOM 707 C CA . VAL A 1 93 ? -5.754 4.308 7.265 1.00 97.88 93 VAL A CA 1
ATOM 708 C C . VAL A 1 93 ? -6.619 3.247 7.950 1.00 97.88 93 VAL A C 1
ATOM 710 O O . VAL A 1 93 ? -7.340 2.535 7.260 1.00 97.88 93 VAL A O 1
ATOM 713 N N . ALA A 1 94 ? -6.661 3.189 9.288 1.00 98.38 94 ALA A N 1
ATOM 714 C CA . ALA A 1 94 ? -7.578 2.297 10.002 1.00 98.38 94 ALA A CA 1
ATOM 715 C C . ALA A 1 94 ? -9.049 2.595 9.675 1.00 98.38 94 ALA A C 1
ATOM 717 O O . ALA A 1 94 ? -9.814 1.675 9.389 1.00 98.38 94 ALA A O 1
ATOM 718 N N . ARG A 1 95 ? -9.440 3.879 9.671 1.00 98.44 95 ARG A N 1
ATOM 719 C CA . ARG A 1 95 ? -10.795 4.300 9.279 1.00 98.44 95 ARG A CA 1
ATOM 720 C C . ARG A 1 95 ? -11.094 3.973 7.818 1.00 98.44 95 ARG A C 1
ATOM 722 O O . ARG A 1 95 ? -12.175 3.476 7.532 1.00 98.44 95 ARG A O 1
ATOM 729 N N . ALA A 1 96 ? -10.143 4.206 6.913 1.00 98.25 96 ALA A N 1
ATOM 730 C CA . ALA A 1 96 ? -10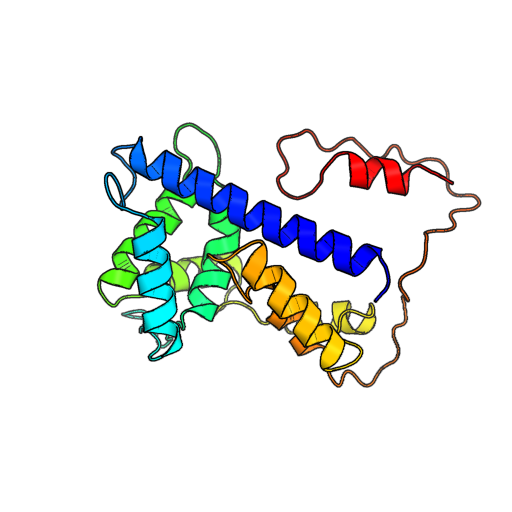.311 3.898 5.495 1.00 98.25 96 ALA A CA 1
ATOM 731 C C . ALA A 1 96 ? -10.479 2.389 5.241 1.00 98.25 96 ALA A C 1
ATOM 733 O O . ALA A 1 96 ? -11.312 2.006 4.427 1.00 98.25 96 ALA A O 1
ATOM 734 N N . ILE A 1 97 ? -9.748 1.532 5.965 1.00 98.50 97 ILE A N 1
ATOM 735 C CA . ILE A 1 97 ? -9.917 0.071 5.899 1.00 98.50 97 ILE A CA 1
ATOM 736 C C . ILE A 1 97 ? -11.309 -0.333 6.400 1.00 98.50 97 ILE A C 1
ATOM 738 O O . ILE A 1 97 ? -12.007 -1.063 5.704 1.00 98.50 97 ILE A O 1
ATOM 742 N N . ALA A 1 98 ? -11.733 0.169 7.565 1.00 98.38 98 ALA A N 1
ATOM 743 C CA . ALA A 1 98 ? -13.051 -0.142 8.121 1.00 98.38 98 ALA A CA 1
ATOM 744 C C . ALA A 1 98 ? -14.197 0.325 7.201 1.00 98.38 98 ALA A C 1
ATOM 746 O O . ALA A 1 98 ? -15.179 -0.388 7.012 1.00 98.38 98 ALA A O 1
ATOM 747 N N . GLN A 1 99 ? -14.058 1.505 6.590 1.00 98.38 99 GLN A N 1
ATOM 748 C CA . GLN A 1 99 ? -15.018 2.031 5.618 1.00 98.38 99 GLN A CA 1
ATOM 749 C C . GLN A 1 99 ? -15.056 1.181 4.337 1.00 98.38 99 GLN A C 1
ATOM 751 O O . GLN A 1 99 ? -16.135 0.902 3.813 1.00 98.38 99 GLN A O 1
ATOM 756 N N . ALA A 1 100 ? -13.895 0.720 3.866 1.00 98.00 100 ALA A N 1
ATOM 757 C CA . ALA A 1 100 ? -13.804 -0.132 2.690 1.00 98.00 100 ALA A CA 1
ATOM 758 C C . ALA A 1 100 ? -14.411 -1.525 2.932 1.00 98.00 100 ALA A C 1
ATOM 760 O O . ALA A 1 100 ? -15.143 -2.014 2.080 1.00 98.00 100 ALA A O 1
ATOM 761 N N . GLU A 1 101 ? -14.226 -2.131 4.111 1.00 96.88 101 GLU A N 1
ATOM 762 C CA . GLU A 1 101 ? -14.957 -3.359 4.479 1.00 96.88 101 GLU A CA 1
ATOM 763 C C . GLU A 1 101 ? -16.484 -3.169 4.445 1.00 96.88 101 GLU A C 1
ATOM 765 O O . GLU A 1 101 ? -17.217 -4.108 4.148 1.00 96.88 101 GLU A O 1
ATOM 770 N N . ALA A 1 102 ? -16.973 -1.950 4.697 1.00 96.38 102 ALA A N 1
ATOM 771 C CA . ALA A 1 102 ? -18.388 -1.594 4.590 1.00 96.38 102 ALA A CA 1
ATOM 772 C C . ALA A 1 102 ? -18.840 -1.243 3.151 1.00 96.38 102 ALA A C 1
ATOM 774 O O . ALA A 1 102 ? -19.939 -0.711 2.948 1.00 96.38 102 ALA A O 1
ATOM 775 N N . GLY A 1 103 ? -18.012 -1.519 2.138 1.00 96.94 103 GLY A N 1
ATOM 776 C CA . GLY A 1 103 ? -18.357 -1.314 0.731 1.00 96.94 103 GLY A CA 1
ATOM 777 C C . GLY A 1 103 ? -18.195 0.127 0.242 1.00 96.94 103 GLY A C 1
ATOM 778 O O . GLY A 1 103 ? -18.853 0.516 -0.725 1.00 96.94 103 GLY A O 1
ATOM 779 N N . ASP A 1 104 ? -17.381 0.947 0.914 1.00 97.75 104 ASP A N 1
ATOM 780 C CA . ASP A 1 104 ? -17.043 2.295 0.456 1.00 97.75 104 ASP A CA 1
ATOM 781 C C . ASP A 1 104 ? -15.536 2.639 0.520 1.00 97.75 104 ASP A C 1
ATOM 783 O O . ASP A 1 104 ? -14.941 2.777 1.586 1.00 97.75 104 ASP A O 1
ATOM 787 N N . ALA A 1 105 ? -14.914 2.872 -0.640 1.00 97.25 105 ALA A N 1
ATOM 788 C CA . ALA A 1 105 ? -13.506 3.268 -0.747 1.00 97.25 105 ALA A CA 1
ATOM 789 C C . ALA A 1 105 ? -13.251 4.787 -0.645 1.00 97.25 105 ALA A C 1
ATOM 791 O O . ALA A 1 105 ? -12.125 5.239 -0.883 1.00 97.25 105 ALA A O 1
ATOM 792 N N . ALA A 1 106 ? -14.254 5.604 -0.304 1.00 96.62 106 ALA A N 1
ATOM 793 C CA . ALA A 1 106 ? -14.110 7.060 -0.277 1.00 96.62 106 ALA A CA 1
ATOM 794 C C . ALA A 1 106 ? -13.007 7.544 0.679 1.00 96.62 106 ALA A C 1
ATOM 796 O O . ALA A 1 106 ? -12.314 8.507 0.347 1.00 96.62 106 ALA A O 1
ATOM 797 N N . GLY A 1 107 ? -12.755 6.845 1.792 1.00 95.62 107 GLY A N 1
ATOM 798 C CA . GLY A 1 107 ? -11.638 7.150 2.694 1.00 95.62 107 GLY A CA 1
ATOM 799 C C . GLY A 1 107 ? -10.269 7.135 1.997 1.00 95.62 107 GLY A C 1
ATOM 800 O O . GLY A 1 107 ? -9.459 8.041 2.200 1.00 95.62 107 GLY A O 1
ATOM 801 N N . PHE A 1 108 ? -10.027 6.166 1.105 1.00 96.00 108 PHE A N 1
ATOM 802 C CA . PHE A 1 108 ? -8.807 6.124 0.291 1.00 96.00 108 PHE A CA 1
ATOM 803 C C . PHE A 1 108 ? -8.827 7.176 -0.823 1.00 96.00 108 PHE A C 1
ATOM 805 O O . PHE A 1 108 ? -7.826 7.857 -1.052 1.00 96.00 108 PHE A O 1
ATOM 812 N N . ALA A 1 109 ? -9.959 7.341 -1.509 1.00 94.62 109 ALA A N 1
ATOM 813 C CA . ALA A 1 109 ? -10.077 8.265 -2.634 1.00 94.62 109 ALA A CA 1
ATOM 814 C C . ALA A 1 109 ? -9.905 9.738 -2.234 1.00 94.62 109 ALA A C 1
ATOM 816 O O . ALA A 1 109 ? -9.216 10.490 -2.927 1.00 94.62 109 ALA A O 1
ATOM 817 N N . VAL A 1 110 ? -10.473 10.156 -1.098 1.00 91.94 110 VAL A N 1
ATOM 818 C CA . VAL A 1 110 ? -10.307 11.516 -0.564 1.00 91.94 110 VAL A CA 1
ATOM 819 C C . VAL A 1 110 ? -8.843 11.788 -0.229 1.00 91.94 110 VAL A C 1
ATOM 821 O O . VAL A 1 110 ? -8.304 12.805 -0.666 1.00 91.94 110 VAL A O 1
ATOM 824 N N . HIS A 1 111 ? -8.172 10.854 0.449 1.00 88.56 111 HIS A N 1
ATOM 825 C CA . HIS A 1 111 ? -6.758 10.998 0.789 1.00 88.56 111 HIS A CA 1
ATOM 826 C C . HIS A 1 111 ? -5.865 11.112 -0.459 1.00 88.56 111 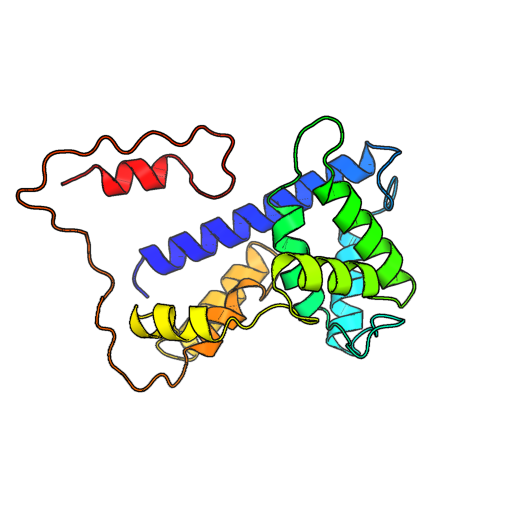HIS A C 1
ATOM 828 O O . HIS A 1 111 ? -4.993 11.984 -0.550 1.00 88.56 111 HIS A O 1
ATOM 834 N N . VAL A 1 112 ? -6.103 10.267 -1.465 1.00 89.75 112 VAL A N 1
ATOM 835 C CA . VAL A 1 112 ? -5.368 10.330 -2.735 1.00 89.75 112 VAL A CA 1
ATOM 836 C C . VAL A 1 112 ? -5.646 11.646 -3.469 1.00 89.75 112 VAL A C 1
ATOM 838 O O . VAL A 1 112 ? -4.722 12.258 -4.007 1.00 89.75 112 VAL A O 1
ATOM 841 N N . ARG A 1 113 ? -6.882 12.153 -3.431 1.00 89.69 113 ARG A N 1
ATOM 842 C CA . ARG A 1 113 ? -7.228 13.462 -4.001 1.00 89.69 113 ARG A CA 1
ATOM 843 C C . ARG A 1 113 ? -6.488 14.600 -3.314 1.00 89.69 113 ARG A C 1
ATOM 845 O O . ARG A 1 113 ? -5.990 15.495 -3.991 1.00 89.69 113 ARG A O 1
ATOM 852 N N . GLU A 1 114 ? -6.397 14.587 -1.994 1.00 86.69 114 GLU A N 1
ATOM 853 C CA . GLU A 1 114 ? -5.720 15.641 -1.237 1.00 86.69 114 GLU A CA 1
ATOM 854 C C . GLU A 1 114 ? -4.224 15.702 -1.552 1.00 86.69 114 GLU A C 1
ATOM 856 O O . GLU A 1 114 ? -3.691 16.795 -1.785 1.00 86.69 114 GLU A O 1
ATOM 861 N N . THR A 1 115 ? -3.581 14.534 -1.624 1.00 81.06 115 THR A N 1
ATOM 862 C CA . THR A 1 115 ? -2.126 14.383 -1.773 1.00 81.06 115 THR A CA 1
ATOM 863 C C . THR A 1 115 ? -1.647 14.439 -3.222 1.00 81.06 115 THR A C 1
ATOM 865 O O . THR A 1 115 ? -0.640 15.081 -3.510 1.00 81.06 115 THR A O 1
ATOM 868 N N . ALA A 1 116 ? -2.362 13.797 -4.146 1.00 79.81 116 ALA A N 1
ATOM 869 C CA . ALA A 1 116 ? -1.962 13.655 -5.546 1.00 79.81 116 ALA A CA 1
ATOM 870 C C . ALA A 1 116 ? -2.810 14.489 -6.517 1.00 79.81 116 ALA A C 1
ATOM 872 O O . ALA A 1 116 ? -2.550 14.460 -7.719 1.00 79.81 116 ALA A O 1
ATOM 873 N N . LYS A 1 117 ? -3.834 15.204 -6.024 1.00 84.56 117 LYS A N 1
ATOM 874 C CA . LYS A 1 117 ? -4.806 15.949 -6.851 1.00 84.56 117 LYS A CA 1
ATOM 875 C C . LYS A 1 117 ? -5.474 15.068 -7.922 1.00 84.56 117 LYS A C 1
ATOM 877 O O . LYS A 1 117 ? -5.847 15.543 -8.988 1.00 84.56 117 LYS A O 1
ATOM 882 N N . SER A 1 118 ? -5.636 13.778 -7.614 1.00 83.00 118 SER A N 1
ATOM 883 C CA . SER A 1 118 ? -6.224 12.738 -8.468 1.00 83.00 118 SER A CA 1
ATOM 884 C C . SER A 1 118 ? -7.205 11.896 -7.656 1.00 83.00 118 SER A C 1
ATOM 886 O O . SER A 1 118 ? -6.973 11.654 -6.480 1.00 83.00 118 SER A O 1
ATOM 888 N N . LEU A 1 119 ? -8.283 11.407 -8.269 1.00 81.44 119 LEU A N 1
ATOM 889 C CA . LEU A 1 119 ? -9.232 10.501 -7.603 1.00 81.44 119 LEU A CA 1
ATOM 890 C C . LEU A 1 119 ? -8.739 9.051 -7.512 1.00 81.44 119 LEU A C 1
ATOM 892 O O . LEU A 1 119 ? -9.407 8.226 -6.901 1.00 81.44 119 LEU A O 1
ATOM 896 N N . LYS A 1 120 ? -7.608 8.728 -8.142 1.00 84.12 120 LYS A N 1
ATOM 897 C CA . LYS A 1 120 ? -7.037 7.380 -8.162 1.00 84.12 120 LYS A CA 1
ATOM 898 C C . LYS A 1 120 ? -5.541 7.423 -7.915 1.00 84.12 120 LYS A C 1
ATOM 900 O O . LYS A 1 120 ? -4.890 8.424 -8.247 1.00 84.12 120 LYS A O 1
ATOM 905 N N . VAL A 1 121 ? -5.019 6.351 -7.311 1.00 77.88 121 VAL A N 1
ATOM 906 C CA . VAL A 1 121 ? -3.601 6.255 -6.966 1.00 77.88 121 VAL A CA 1
ATOM 907 C C . VAL A 1 121 ? -2.746 6.547 -8.193 1.00 77.88 121 VAL A C 1
ATOM 909 O O . VAL A 1 121 ? -3.041 6.078 -9.296 1.00 77.88 121 VAL A O 1
ATOM 912 N N . PRO A 1 122 ? -1.723 7.389 -8.042 1.00 66.56 122 PRO A N 1
ATOM 913 C CA . PRO A 1 122 ? -1.033 7.915 -9.197 1.00 66.56 122 PRO A CA 1
ATOM 914 C C . PRO A 1 122 ? -0.188 6.836 -9.883 1.00 66.56 122 PRO A C 1
ATOM 916 O O . PRO A 1 122 ? 0.774 6.327 -9.317 1.00 66.56 122 PRO A O 1
ATOM 919 N N . SER A 1 123 ? -0.465 6.597 -11.166 1.00 60.81 123 SER A N 1
ATOM 920 C CA . SER A 1 123 ? 0.593 6.393 -12.156 1.00 60.81 123 SER A CA 1
ATOM 921 C C . SER A 1 123 ? 1.062 7.787 -12.546 1.00 60.81 123 SER A C 1
ATOM 923 O O . SER A 1 123 ? 0.485 8.448 -13.413 1.00 60.81 123 SER A O 1
ATOM 925 N N . PHE A 1 124 ? 2.021 8.318 -11.794 1.00 63.03 124 PHE A N 1
ATOM 926 C CA . PHE A 1 124 ? 2.523 9.664 -12.023 1.00 63.03 124 PHE A CA 1
ATOM 927 C C . PHE A 1 124 ? 3.141 9.730 -13.428 1.00 63.03 124 PHE A C 1
ATOM 929 O O . PHE A 1 124 ? 4.307 9.384 -13.604 1.00 63.03 124 PHE A O 1
ATOM 936 N N . ARG A 1 125 ? 2.388 10.196 -14.433 1.00 63.56 125 ARG A N 1
ATOM 937 C CA . ARG A 1 125 ? 2.902 10.339 -15.807 1.00 63.56 125 ARG A CA 1
ATOM 938 C C . ARG A 1 125 ? 4.206 11.139 -15.821 1.00 63.56 125 ARG A C 1
ATOM 940 O O . ARG A 1 125 ? 5.175 10.697 -16.423 1.00 63.56 125 ARG A O 1
ATOM 947 N N . GLY A 1 126 ? 4.269 12.237 -15.064 1.00 66.88 126 GLY A N 1
ATOM 948 C CA . GLY A 1 126 ? 5.496 13.026 -14.905 1.00 66.88 126 GLY A CA 1
ATOM 949 C C . GLY A 1 126 ? 6.644 12.267 -14.225 1.00 66.88 126 GLY A C 1
ATOM 950 O O . GLY A 1 126 ? 7.782 12.365 -14.666 1.00 66.88 126 GLY A O 1
ATOM 951 N N . MET A 1 127 ? 6.356 11.461 -13.198 1.00 78.88 127 MET A N 1
ATOM 952 C CA . MET A 1 127 ? 7.381 10.650 -12.529 1.00 78.88 127 MET A CA 1
ATOM 953 C C . MET A 1 127 ? 7.927 9.569 -13.462 1.00 78.88 127 MET A C 1
ATOM 955 O O . MET A 1 127 ? 9.137 9.377 -13.509 1.00 78.88 127 MET A O 1
ATOM 959 N N . ASN A 1 128 ? 7.057 8.891 -14.215 1.00 83.62 128 ASN A N 1
ATOM 960 C CA . ASN A 1 128 ? 7.474 7.865 -15.162 1.00 83.62 128 ASN A CA 1
ATOM 961 C C . ASN A 1 128 ? 8.318 8.481 -16.281 1.00 83.62 128 ASN A C 1
ATOM 963 O O . ASN A 1 128 ? 9.381 7.948 -16.561 1.00 83.62 128 ASN A O 1
ATOM 967 N N . VAL A 1 129 ? 7.934 9.626 -16.866 1.00 84.12 129 VAL A N 1
ATOM 968 C CA . VAL A 1 129 ? 8.749 10.266 -17.922 1.00 84.12 129 VAL A CA 1
ATOM 969 C C . VAL A 1 129 ? 10.196 10.485 -17.465 1.00 84.12 129 VAL A C 1
ATOM 971 O O . VAL A 1 129 ? 11.123 10.116 -18.184 1.00 84.12 129 VAL A O 1
ATOM 974 N N . THR A 1 130 ? 10.404 11.010 -16.255 1.00 86.19 130 THR A N 1
ATOM 975 C CA . THR A 1 130 ? 11.758 11.221 -15.723 1.00 86.19 130 THR A CA 1
ATOM 976 C C . THR A 1 130 ? 12.430 9.904 -15.336 1.00 86.19 130 THR A C 1
ATOM 978 O O . THR A 1 130 ? 13.550 9.625 -15.754 1.00 86.19 130 THR A O 1
ATOM 981 N N . HIS A 1 131 ? 11.756 9.041 -14.575 1.00 87.62 131 HIS A N 1
ATOM 982 C CA . HIS A 1 131 ? 12.383 7.833 -14.043 1.00 87.62 131 HIS A CA 1
ATOM 983 C C . HIS A 1 131 ? 12.649 6.758 -15.098 1.00 87.62 131 HIS A C 1
ATOM 985 O O . HIS A 1 131 ? 13.628 6.023 -14.967 1.00 87.62 131 HIS A O 1
ATOM 991 N N . CYS A 1 132 ? 11.822 6.654 -16.139 1.00 88.88 132 CYS A N 1
ATOM 992 C CA . CYS A 1 132 ? 12.107 5.773 -17.267 1.00 88.88 132 CYS A CA 1
ATOM 993 C C . CYS A 1 132 ? 13.339 6.282 -18.036 1.00 88.88 132 CYS A C 1
ATOM 995 O O . CYS A 1 132 ? 14.220 5.488 -18.368 1.00 88.88 132 CYS A O 1
ATOM 997 N N . ALA A 1 133 ? 13.476 7.604 -18.222 1.00 88.75 133 ALA A N 1
ATOM 998 C CA . ALA A 1 133 ? 14.687 8.208 -18.786 1.00 88.75 133 ALA A CA 1
ATOM 999 C C . ALA A 1 133 ? 15.932 8.007 -17.890 1.00 88.75 133 ALA A C 1
ATOM 1001 O O . ALA A 1 133 ? 17.045 7.862 -18.399 1.00 88.75 133 ALA A O 1
ATOM 1002 N N . ASP A 1 13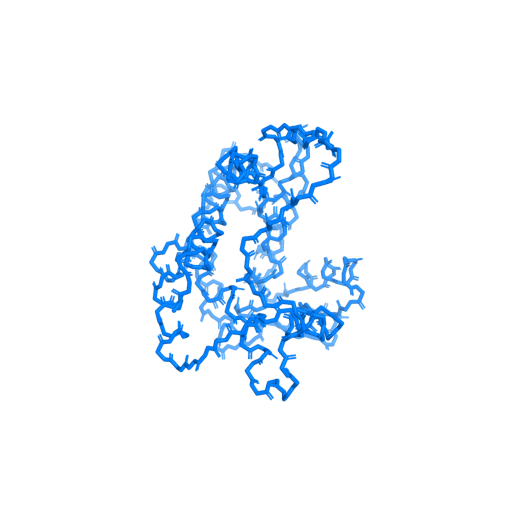4 ? 15.749 7.881 -16.574 1.00 87.25 134 ASP A N 1
ATOM 1003 C CA . ASP A 1 134 ? 16.792 7.485 -15.612 1.00 87.25 134 ASP A CA 1
ATOM 1004 C C . ASP A 1 134 ? 17.046 5.961 -15.552 1.00 87.25 134 ASP A C 1
ATOM 1006 O O . ASP A 1 134 ? 17.791 5.461 -14.700 1.00 87.25 134 ASP A O 1
ATOM 1010 N N . GLY A 1 135 ? 16.419 5.180 -16.437 1.00 85.69 135 GLY A N 1
ATOM 1011 C CA . GLY A 1 135 ? 16.634 3.736 -16.527 1.00 85.69 135 GLY A CA 1
ATOM 1012 C C . GLY A 1 135 ? 15.938 2.940 -15.418 1.00 85.69 135 GLY A C 1
ATOM 1013 O O . GLY A 1 135 ? 16.453 1.919 -14.947 1.00 85.69 135 GLY A O 1
ATOM 1014 N N . LEU A 1 136 ? 14.791 3.408 -14.920 1.00 88.06 136 LEU A N 1
ATOM 1015 C CA . LEU A 1 136 ? 13.840 2.547 -14.219 1.00 88.06 136 LEU A CA 1
ATOM 1016 C C . LEU A 1 136 ? 13.128 1.641 -15.232 1.00 88.06 136 LEU A C 1
ATOM 1018 O O . LEU A 1 136 ? 12.705 2.099 -16.283 1.00 88.06 136 LEU A O 1
ATOM 1022 N N . GLY A 1 137 ? 12.972 0.362 -14.901 1.00 88.88 137 GLY A N 1
ATOM 1023 C CA . GLY A 1 137 ? 12.267 -0.598 -15.744 1.00 88.88 137 GLY A CA 1
ATOM 1024 C C . GLY A 1 137 ? 12.611 -2.033 -15.374 1.00 88.88 137 GLY A C 1
ATOM 1025 O O . GLY A 1 137 ? 13.319 -2.273 -14.391 1.00 88.88 137 GLY A O 1
ATOM 1026 N N . PHE A 1 138 ? 12.099 -2.963 -16.173 1.00 89.56 138 PHE A N 1
ATOM 1027 C CA . PHE A 1 138 ? 12.550 -4.350 -16.221 1.00 89.56 138 PHE A CA 1
ATOM 1028 C C . PHE A 1 138 ? 13.193 -4.603 -17.583 1.00 89.56 138 PHE A C 1
ATOM 1030 O O . PHE A 1 138 ? 12.653 -4.177 -18.602 1.00 89.56 138 PHE A O 1
ATOM 1037 N N . THR A 1 139 ? 14.323 -5.305 -17.614 1.00 85.88 139 THR A N 1
ATOM 1038 C CA . THR A 1 139 ? 15.007 -5.687 -18.858 1.00 85.88 139 THR A CA 1
ATOM 1039 C C . THR A 1 139 ? 14.365 -6.901 -19.528 1.00 85.88 139 THR A C 1
ATOM 1041 O O . THR A 1 139 ? 14.712 -7.229 -20.655 1.00 85.88 139 THR A O 1
ATOM 1044 N N . GLY A 1 140 ? 13.449 -7.589 -18.842 1.00 89.75 140 GLY A N 1
ATOM 1045 C CA . GLY A 1 140 ? 12.720 -8.737 -19.370 1.00 89.75 140 GLY A CA 1
ATOM 1046 C C . GLY A 1 140 ? 11.753 -9.345 -18.355 1.00 89.75 140 GLY A C 1
ATOM 1047 O O . GLY A 1 140 ? 11.733 -8.977 -17.177 1.00 89.75 140 GLY A O 1
ATOM 1048 N N . TYR A 1 141 ? 10.955 -10.307 -18.817 1.00 92.25 141 TYR A N 1
ATOM 1049 C CA . TYR A 1 141 ? 9.913 -10.954 -18.014 1.00 92.25 141 TYR A CA 1
ATOM 1050 C C . TYR A 1 141 ? 10.465 -11.733 -16.810 1.00 92.25 141 TYR A C 1
ATOM 1052 O O . TYR A 1 141 ? 9.881 -11.706 -15.728 1.00 92.25 141 TYR A O 1
ATOM 1060 N N . GLU A 1 142 ? 11.625 -12.373 -16.958 1.00 93.81 142 GLU A N 1
ATOM 1061 C CA . GLU A 1 142 ? 12.285 -13.094 -15.863 1.00 93.81 142 GLU A CA 1
ATOM 1062 C C . GLU A 1 142 ? 12.650 -12.156 -14.698 1.00 93.81 142 GLU A C 1
ATOM 1064 O O . GLU A 1 142 ? 12.476 -12.500 -13.527 1.00 93.81 142 GLU A O 1
ATOM 1069 N N . GLU A 1 143 ? 13.100 -10.935 -15.009 1.00 91.12 143 GLU A N 1
ATOM 1070 C CA . GLU A 1 143 ? 13.411 -9.924 -13.998 1.00 91.12 143 GLU A CA 1
ATOM 1071 C C . GLU A 1 143 ? 12.158 -9.515 -13.218 1.00 91.12 143 GLU A C 1
ATOM 1073 O O . GLU A 1 143 ? 12.174 -9.425 -11.986 1.00 91.12 143 GLU A O 1
ATOM 1078 N N . TYR A 1 144 ? 11.057 -9.308 -13.940 1.00 92.69 144 TYR A N 1
ATOM 1079 C CA . TYR A 1 144 ? 9.759 -9.021 -13.347 1.00 92.69 144 TYR A CA 1
ATOM 1080 C C . TYR A 1 144 ? 9.302 -10.155 -12.419 1.00 92.69 144 TYR A C 1
ATOM 1082 O O . TYR A 1 144 ? 8.923 -9.884 -11.278 1.00 92.69 144 TYR A O 1
ATOM 1090 N N . ARG A 1 145 ? 9.400 -11.417 -12.859 1.00 94.75 145 ARG A N 1
ATOM 1091 C CA . ARG A 1 145 ? 9.023 -12.585 -12.048 1.00 94.75 145 ARG A CA 1
ATOM 1092 C C . ARG A 1 145 ? 9.819 -12.669 -10.750 1.00 94.75 145 ARG A C 1
ATOM 1094 O O . ARG A 1 145 ? 9.221 -12.740 -9.681 1.00 94.75 145 ARG A O 1
ATOM 1101 N N . LYS A 1 146 ? 11.146 -12.539 -10.824 1.00 93.50 146 LYS A N 1
ATOM 1102 C CA . LYS A 1 146 ? 12.020 -12.519 -9.639 1.00 93.50 146 LYS A CA 1
ATOM 1103 C C . LYS A 1 146 ? 11.656 -11.386 -8.676 1.00 93.50 146 LYS A C 1
ATOM 1105 O O . LYS A 1 146 ? 11.669 -11.570 -7.460 1.00 93.50 146 LYS A O 1
ATOM 1110 N N . ALA A 1 147 ? 11.327 -10.204 -9.201 1.00 92.62 147 ALA A N 1
ATOM 1111 C CA . ALA A 1 147 ? 10.901 -9.074 -8.379 1.00 92.62 147 ALA A CA 1
ATOM 1112 C C . ALA A 1 147 ? 9.528 -9.303 -7.726 1.00 92.62 147 ALA A C 1
ATOM 1114 O O . ALA A 1 147 ? 9.337 -8.905 -6.575 1.00 92.62 147 ALA A O 1
ATOM 1115 N N . LYS A 1 148 ? 8.595 -9.944 -8.439 1.00 94.25 148 LYS A N 1
ATOM 1116 C CA . LYS A 1 148 ? 7.278 -10.328 -7.923 1.00 94.25 148 LYS A CA 1
ATOM 1117 C C . LYS A 1 148 ? 7.403 -11.336 -6.782 1.00 94.25 148 LYS A C 1
ATOM 1119 O O . LYS A 1 148 ? 6.945 -11.041 -5.683 1.00 94.25 148 LYS A O 1
ATOM 1124 N N . GLU A 1 149 ? 8.106 -12.441 -7.011 1.00 95.31 149 GLU A N 1
ATOM 1125 C CA . GLU A 1 149 ? 8.331 -13.506 -6.021 1.00 95.31 149 GLU A CA 1
ATOM 1126 C C . GLU A 1 149 ? 9.028 -12.970 -4.758 1.00 95.31 149 GLU A C 1
ATOM 1128 O O . GLU A 1 149 ? 8.678 -13.318 -3.630 1.00 95.31 149 GLU A O 1
ATOM 1133 N N . LEU A 1 150 ? 9.993 -12.056 -4.926 1.00 94.19 150 LEU A N 1
ATOM 1134 C CA . LEU A 1 150 ? 10.642 -11.382 -3.803 1.00 94.19 150 LEU A CA 1
ATOM 1135 C C . LEU A 1 150 ? 9.646 -10.567 -2.965 1.00 94.19 150 LEU A C 1
ATOM 1137 O O . LEU A 1 150 ? 9.713 -10.614 -1.738 1.00 94.19 150 LEU A O 1
ATOM 1141 N N . GLY A 1 151 ? 8.763 -9.808 -3.619 1.00 93.75 151 GLY A N 1
ATOM 1142 C CA . GLY A 1 151 ? 7.743 -9.001 -2.951 1.00 93.75 151 GLY A CA 1
ATOM 1143 C C . GLY A 1 151 ? 6.712 -9.857 -2.220 1.00 93.75 151 GLY A C 1
ATOM 1144 O O . GLY A 1 151 ? 6.421 -9.580 -1.065 1.00 93.75 151 GLY A O 1
ATOM 1145 N N . GLU A 1 152 ? 6.227 -10.923 -2.857 1.00 94.50 152 GLU A N 1
ATOM 1146 C CA . GLU A 1 152 ? 5.282 -11.881 -2.263 1.00 94.50 152 GLU A CA 1
ATOM 1147 C C . GLU A 1 152 ? 5.842 -12.540 -1.003 1.00 94.50 152 GLU A C 1
ATOM 1149 O O . GLU A 1 152 ? 5.137 -12.673 -0.007 1.00 94.50 152 GLU A O 1
ATOM 1154 N N . ARG A 1 153 ? 7.133 -12.890 -1.015 1.00 96.00 153 ARG A N 1
ATOM 1155 C CA . ARG A 1 153 ? 7.798 -13.494 0.142 1.00 96.00 153 ARG A CA 1
ATOM 1156 C C . ARG A 1 153 ? 8.057 -12.506 1.280 1.00 96.00 153 ARG A C 1
ATOM 1158 O O . ARG A 1 153 ? 7.955 -12.884 2.439 1.00 96.00 153 ARG A O 1
ATOM 1165 N N . LEU A 1 154 ? 8.493 -11.284 0.967 1.00 96.50 154 LEU A N 1
ATOM 1166 C CA . LEU A 1 154 ? 8.979 -10.335 1.981 1.00 96.50 154 LEU A CA 1
ATOM 1167 C C . LEU A 1 154 ? 7.922 -9.357 2.482 1.00 96.50 154 LEU A C 1
ATOM 1169 O O . LEU A 1 154 ? 8.091 -8.797 3.560 1.00 96.50 154 LEU A O 1
ATOM 1173 N N . SER A 1 155 ? 6.878 -9.112 1.696 1.00 96.88 155 SER A N 1
ATOM 1174 C CA . SER A 1 155 ? 5.761 -8.267 2.093 1.00 96.88 155 SER A CA 1
ATOM 1175 C C . SER A 1 155 ? 4.444 -8.871 1.620 1.00 96.88 155 SER A C 1
ATOM 1177 O O . SER A 1 155 ? 3.830 -8.360 0.680 1.00 96.88 155 SER A O 1
ATOM 1179 N N . PRO A 1 156 ? 4.000 -9.980 2.235 1.00 94.81 156 PRO A N 1
ATOM 1180 C CA . PRO A 1 156 ? 2.767 -10.652 1.839 1.00 94.81 156 PRO A CA 1
ATOM 1181 C C . PRO A 1 156 ? 1.537 -9.737 1.917 1.00 94.81 156 PRO A C 1
ATOM 1183 O O . PRO A 1 156 ? 0.635 -9.872 1.093 1.00 94.81 156 PRO A O 1
ATOM 1186 N N . ASN A 1 157 ? 1.502 -8.758 2.833 1.00 97.00 157 ASN A N 1
ATOM 1187 C CA . ASN A 1 157 ? 0.383 -7.814 2.926 1.00 97.00 157 ASN A CA 1
ATOM 1188 C C . ASN A 1 157 ? 0.410 -6.741 1.816 1.00 97.00 157 ASN A C 1
ATOM 1190 O O . ASN A 1 157 ? -0.630 -6.177 1.487 1.00 97.00 157 ASN A O 1
ATOM 1194 N N . PHE A 1 158 ? 1.563 -6.478 1.190 1.00 96.12 158 PHE A N 1
ATOM 1195 C CA . PHE A 1 158 ? 1.714 -5.495 0.105 1.00 96.12 158 PHE A CA 1
ATOM 1196 C C . PHE A 1 158 ? 2.341 -6.102 -1.155 1.00 96.12 158 PHE A C 1
ATOM 1198 O O . PHE A 1 158 ? 3.026 -5.425 -1.930 1.00 96.12 158 PHE A O 1
ATOM 1205 N N . ALA A 1 159 ? 2.078 -7.385 -1.399 1.00 91.81 159 ALA A N 1
ATOM 1206 C CA . ALA A 1 159 ? 2.577 -8.081 -2.572 1.00 91.81 159 ALA A CA 1
ATOM 1207 C C . ALA A 1 159 ? 2.178 -7.336 -3.859 1.00 91.81 159 ALA A C 1
ATOM 1209 O O . ALA A 1 159 ? 1.032 -6.906 -4.041 1.00 91.81 159 ALA A O 1
ATOM 1210 N N . GLY A 1 160 ? 3.153 -7.141 -4.750 1.00 87.06 160 GLY A N 1
ATOM 1211 C CA . GLY A 1 160 ? 2.969 -6.433 -6.020 1.00 87.06 160 GLY A CA 1
ATOM 1212 C C . GLY A 1 160 ? 2.919 -4.900 -5.938 1.00 87.06 160 GLY A C 1
ATOM 1213 O O . GLY A 1 160 ? 3.014 -4.254 -6.981 1.00 87.06 160 GLY A O 1
ATOM 1214 N N . ASN A 1 161 ? 2.867 -4.297 -4.741 1.00 88.19 161 ASN A N 1
ATOM 1215 C CA . ASN A 1 161 ? 2.717 -2.843 -4.559 1.00 88.19 161 ASN A CA 1
ATOM 1216 C C . ASN A 1 161 ? 3.810 -2.006 -5.250 1.00 88.19 161 ASN A C 1
ATOM 1218 O O . ASN A 1 161 ? 3.590 -0.861 -5.621 1.00 88.19 161 ASN A O 1
ATOM 1222 N N . GLU A 1 162 ? 5.000 -2.570 -5.442 1.00 84.62 162 GLU A N 1
ATOM 1223 C CA . GLU A 1 162 ? 6.163 -1.874 -6.009 1.00 84.62 162 GLU A CA 1
ATOM 1224 C C . GLU A 1 162 ? 6.435 -2.211 -7.483 1.00 84.62 162 GLU A C 1
ATOM 1226 O O . GLU A 1 162 ? 7.441 -1.773 -8.052 1.00 84.62 162 GLU A O 1
ATOM 1231 N N . LEU A 1 163 ? 5.585 -3.028 -8.110 1.00 87.81 163 LEU A N 1
ATOM 1232 C CA . LEU A 1 163 ? 5.818 -3.504 -9.475 1.00 87.81 163 LEU A CA 1
ATOM 1233 C C . LEU A 1 163 ? 5.289 -2.540 -10.536 1.00 87.81 163 LEU A C 1
ATOM 1235 O O . LEU A 1 163 ? 5.898 -2.444 -11.597 1.00 87.81 163 LEU A O 1
ATOM 1239 N N . TRP A 1 164 ? 4.218 -1.794 -10.250 1.00 85.00 164 TRP A N 1
ATOM 1240 C CA . TRP A 1 164 ? 3.553 -0.919 -11.227 1.00 85.00 164 TRP A CA 1
ATOM 1241 C C . TRP A 1 164 ? 4.477 0.138 -11.837 1.00 85.00 164 TRP A C 1
ATOM 1243 O O . TRP A 1 164 ? 4.416 0.395 -13.033 1.00 85.00 164 TRP A O 1
ATOM 1253 N N . HIS A 1 165 ? 5.356 0.735 -11.034 1.00 86.25 165 HIS A N 1
ATOM 1254 C CA . HIS A 1 165 ? 6.200 1.849 -11.459 1.00 86.25 165 HIS A CA 1
ATOM 1255 C C . HIS A 1 165 ? 7.262 1.412 -12.483 1.00 86.25 165 HIS A C 1
ATOM 1257 O O . HIS A 1 165 ? 7.289 1.968 -13.577 1.00 86.25 165 HIS A O 1
ATOM 1263 N N . PRO A 1 166 ? 8.096 0.385 -12.214 1.00 88.56 166 PRO A N 1
ATOM 1264 C CA . PRO A 1 166 ? 8.991 -0.154 -13.235 1.00 88.56 166 PRO A CA 1
ATOM 1265 C C . PRO A 1 166 ? 8.250 -0.851 -14.383 1.00 88.56 166 PRO A C 1
ATOM 1267 O O . PRO A 1 166 ? 8.746 -0.806 -15.505 1.00 88.56 166 PRO A O 1
ATOM 1270 N N . LEU A 1 167 ? 7.076 -1.457 -14.146 1.00 88.56 167 LEU A N 1
ATOM 1271 C CA . LEU A 1 167 ? 6.239 -1.981 -15.235 1.00 88.56 167 LEU A CA 1
ATOM 1272 C C . LEU A 1 167 ? 5.805 -0.868 -16.197 1.00 88.56 167 LEU A C 1
ATOM 1274 O O . LEU A 1 167 ? 5.850 -1.065 -17.405 1.00 88.56 167 LEU A O 1
ATOM 1278 N N . GLY A 1 168 ? 5.464 0.315 -15.681 1.00 86.94 168 GLY A N 1
ATOM 1279 C CA . GLY A 1 168 ? 5.088 1.478 -16.486 1.00 86.94 168 GLY A CA 1
ATOM 1280 C C . GLY A 1 168 ? 6.205 2.033 -17.378 1.00 86.94 168 GLY A C 1
ATOM 1281 O O . GLY A 1 168 ? 5.918 2.851 -18.247 1.00 86.94 168 GLY A O 1
ATOM 1282 N N . CYS A 1 169 ? 7.453 1.594 -17.187 1.00 88.81 169 CYS A N 1
ATOM 1283 C CA . CYS A 1 169 ? 8.592 1.942 -18.040 1.00 88.81 169 CYS A CA 1
ATOM 1284 C C . CYS A 1 169 ? 8.930 0.875 -19.091 1.00 88.81 169 CYS A C 1
ATOM 1286 O O . CYS A 1 169 ? 9.815 1.092 -19.920 1.00 88.81 169 CYS A O 1
ATOM 1288 N N . VAL A 1 170 ? 8.267 -0.286 -19.071 1.00 88.25 170 VAL A N 1
ATOM 1289 C CA . VAL A 1 170 ? 8.475 -1.318 -20.094 1.00 88.25 170 VAL A CA 1
ATOM 1290 C C . VAL A 1 170 ? 8.021 -0.766 -21.449 1.00 88.25 170 VAL A C 1
ATOM 1292 O O . VAL A 1 170 ? 6.920 -0.238 -21.574 1.00 88.25 170 VAL A O 1
ATOM 1295 N N . GLY A 1 171 ? 8.885 -0.860 -22.463 1.00 85.25 171 GLY A N 1
ATOM 1296 C CA . GLY A 1 171 ? 8.635 -0.296 -23.797 1.00 85.25 171 GLY A CA 1
ATOM 1297 C C . GLY A 1 171 ? 9.065 1.167 -23.976 1.00 85.25 171 GLY A C 1
ATOM 1298 O O . GLY A 1 171 ? 8.841 1.735 -25.045 1.00 85.25 171 GLY A O 1
ATOM 1299 N N . TRP A 1 172 ? 9.704 1.782 -22.973 1.00 87.94 172 TRP A N 1
ATOM 1300 C CA . TRP A 1 172 ? 10.311 3.107 -23.112 1.00 87.94 172 TRP A CA 1
ATOM 1301 C C . TRP A 1 172 ? 11.378 3.111 -24.220 1.00 87.94 172 TRP A C 1
ATOM 1303 O O . TRP A 1 172 ? 12.344 2.351 -24.170 1.00 87.94 172 TRP A O 1
ATOM 1313 N N . ARG A 1 173 ? 11.187 3.955 -25.244 1.00 83.56 173 ARG A N 1
ATOM 1314 C CA . ARG A 1 173 ? 11.971 3.912 -26.496 1.00 83.56 173 ARG A CA 1
ATOM 1315 C C . ARG A 1 173 ? 13.286 4.684 -26.440 1.00 83.56 173 ARG A C 1
ATOM 1317 O O . ARG A 1 173 ? 14.173 4.429 -27.248 1.00 83.56 173 ARG A O 1
ATOM 1324 N N . HIS A 1 174 ? 13.412 5.640 -25.523 1.00 84.25 174 HIS A N 1
ATOM 1325 C CA . HIS A 1 174 ? 14.619 6.454 -25.427 1.00 84.25 174 HIS A CA 1
ATOM 1326 C C . HIS A 1 174 ? 15.643 5.786 -24.504 1.00 84.25 174 HIS A C 1
ATOM 1328 O O . HIS A 1 174 ? 15.290 5.420 -23.381 1.00 84.25 174 HIS A O 1
ATOM 1334 N N . PRO A 1 175 ? 16.914 5.660 -24.921 1.00 79.75 175 PRO A N 1
ATOM 1335 C CA . PRO A 1 175 ? 17.971 5.179 -24.042 1.00 79.75 175 PRO A CA 1
ATOM 1336 C C . PRO A 1 175 ? 18.063 6.021 -22.769 1.00 79.75 175 PRO A C 1
ATOM 1338 O O . PRO A 1 175 ? 17.818 7.232 -22.790 1.00 79.75 175 PRO A O 1
ATOM 1341 N N . SER A 1 176 ? 18.454 5.388 -21.662 1.00 80.06 176 SER A N 1
ATOM 1342 C CA . SER A 1 176 ? 18.677 6.128 -20.425 1.00 80.06 176 SER A CA 1
ATOM 1343 C C . SER A 1 176 ? 19.850 7.097 -20.580 1.00 80.06 176 SER A C 1
ATOM 1345 O O . SER A 1 176 ? 20.934 6.701 -21.006 1.00 80.06 176 SER A O 1
ATOM 1347 N N . ARG A 1 177 ? 19.637 8.367 -20.213 1.00 74.38 177 ARG A N 1
ATOM 1348 C CA . ARG A 1 177 ? 2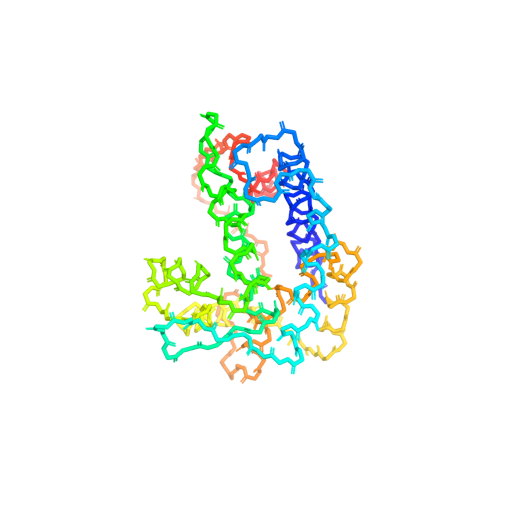0.678 9.415 -20.239 1.00 74.38 177 ARG A CA 1
ATOM 1349 C C . ARG A 1 177 ? 21.542 9.430 -18.974 1.00 74.38 177 ARG A C 1
ATOM 1351 O O . ARG A 1 177 ? 22.583 10.076 -18.938 1.00 74.38 177 ARG A O 1
ATOM 1358 N N . THR A 1 178 ? 21.116 8.700 -17.952 1.00 73.00 178 THR A N 1
ATOM 1359 C CA . THR A 1 178 ? 21.673 8.672 -16.593 1.00 73.00 178 THR A CA 1
ATOM 1360 C C . THR A 1 178 ? 21.824 7.215 -16.136 1.00 73.00 178 THR A C 1
ATOM 1362 O O . THR A 1 178 ? 21.228 6.799 -15.138 1.00 73.00 178 THR A O 1
ATOM 1365 N N . PRO A 1 179 ? 22.612 6.392 -16.861 1.00 66.25 179 PRO A N 1
ATOM 1366 C CA . PRO A 1 179 ? 22.774 4.987 -16.524 1.00 66.25 179 PRO A CA 1
ATOM 1367 C C . PRO A 1 179 ? 23.292 4.827 -15.091 1.00 66.25 179 PRO A C 1
ATOM 1369 O O . PRO A 1 179 ? 24.164 5.562 -14.622 1.00 66.25 179 PRO A O 1
ATOM 1372 N N . ARG A 1 180 ? 22.737 3.841 -14.378 1.00 66.62 180 ARG A N 1
ATOM 1373 C CA . ARG A 1 180 ? 23.059 3.564 -12.972 1.00 66.62 180 ARG A CA 1
ATOM 1374 C C . ARG A 1 180 ? 24.537 3.184 -12.831 1.00 66.62 180 ARG A C 1
ATOM 1376 O O . ARG A 1 180 ? 24.897 2.024 -13.011 1.00 66.62 180 ARG A O 1
ATOM 1383 N N . ALA A 1 181 ? 25.373 4.140 -12.449 1.00 67.62 181 ALA A N 1
ATOM 1384 C CA . ALA A 1 181 ? 26.792 3.944 -12.171 1.00 67.62 181 ALA A CA 1
ATOM 1385 C C . ALA A 1 181 ? 27.139 4.406 -10.749 1.00 67.62 181 ALA A C 1
ATOM 1387 O O . ALA A 1 181 ? 26.408 5.182 -10.130 1.00 67.62 181 ALA A O 1
ATOM 1388 N N . ARG A 1 182 ? 28.272 3.930 -10.212 1.00 64.75 182 ARG A N 1
ATOM 1389 C CA . ARG A 1 182 ? 28.846 4.537 -9.002 1.00 64.75 182 ARG A CA 1
ATOM 1390 C C . ARG A 1 182 ? 29.164 5.997 -9.312 1.00 64.75 182 ARG A C 1
ATOM 1392 O O . ARG A 1 182 ? 29.759 6.282 -10.349 1.00 64.75 182 ARG A O 1
ATOM 1399 N N . CYS A 1 183 ? 28.795 6.904 -8.412 1.00 65.12 183 CYS A N 1
ATOM 1400 C CA . CYS A 1 183 ? 29.218 8.293 -8.517 1.00 65.12 183 CYS A CA 1
ATOM 1401 C C . CYS A 1 183 ? 30.742 8.355 -8.368 1.00 65.12 183 CYS A C 1
ATOM 1403 O O . CYS A 1 183 ? 31.253 8.296 -7.255 1.00 65.12 183 CYS A O 1
ATOM 1405 N N . ARG A 1 184 ? 31.465 8.485 -9.481 1.00 64.44 184 ARG A N 1
ATOM 1406 C CA . ARG A 1 184 ? 32.883 8.849 -9.468 1.00 64.44 184 ARG A CA 1
ATOM 1407 C C . ARG A 1 184 ? 32.953 10.360 -9.315 1.00 64.44 184 ARG A C 1
ATOM 1409 O O . ARG A 1 184 ? 32.759 11.090 -10.279 1.00 64.44 184 ARG A O 1
ATOM 1416 N N . ARG A 1 185 ? 33.129 10.835 -8.084 1.00 61.94 185 ARG A N 1
ATOM 1417 C CA . ARG A 1 185 ? 33.234 12.267 -7.792 1.00 61.94 185 ARG A CA 1
ATOM 1418 C C . ARG A 1 185 ? 34.708 12.623 -7.603 1.00 61.94 185 ARG A C 1
ATOM 1420 O O . ARG A 1 185 ? 35.190 12.673 -6.479 1.00 61.94 185 ARG A O 1
ATOM 1427 N N . THR A 1 186 ? 35.430 12.865 -8.691 1.00 56.91 186 THR A N 1
ATOM 1428 C CA . THR A 1 186 ? 36.735 13.540 -8.630 1.00 56.91 186 THR A CA 1
ATOM 1429 C C . THR A 1 186 ? 36.502 15.054 -8.570 1.00 56.91 186 THR A C 1
ATOM 1431 O O . THR A 1 186 ? 35.734 15.601 -9.353 1.00 56.91 186 THR A O 1
ATOM 1434 N N . GLY A 1 187 ? 37.106 15.741 -7.595 1.00 53.00 187 GLY A N 1
ATOM 1435 C CA . GLY A 1 187 ? 37.159 17.213 -7.554 1.00 53.00 187 GLY A CA 1
ATOM 1436 C C . GLY A 1 187 ? 35.989 17.966 -6.900 1.00 53.00 187 GLY A C 1
ATOM 1437 O O . GLY A 1 187 ? 36.066 19.182 -6.756 1.00 53.00 187 GLY A O 1
ATOM 1438 N N . CYS A 1 188 ? 34.924 17.311 -6.430 1.00 50.66 188 CYS A N 1
ATOM 1439 C CA . CYS A 1 188 ? 33.889 18.020 -5.665 1.00 50.66 188 CYS A CA 1
ATOM 1440 C C . CYS A 1 188 ? 34.248 18.088 -4.169 1.00 50.66 188 CYS A C 1
ATOM 1442 O O . CYS A 1 188 ? 34.325 17.044 -3.512 1.00 50.66 188 CYS A O 1
ATOM 1444 N N . ARG A 1 189 ? 34.359 19.307 -3.613 1.00 46.78 189 ARG A N 1
ATOM 1445 C CA . ARG A 1 189 ? 34.533 19.576 -2.168 1.00 46.78 189 ARG A CA 1
ATOM 1446 C C . ARG A 1 189 ? 33.538 18.726 -1.350 1.00 46.78 189 ARG A C 1
ATOM 1448 O O . ARG A 1 189 ? 32.367 18.653 -1.748 1.00 46.78 189 ARG A O 1
ATOM 1455 N N . PRO A 1 190 ? 33.943 18.044 -0.261 1.00 48.06 190 PRO A N 1
ATOM 1456 C CA . PRO A 1 190 ? 33.027 17.212 0.514 1.00 48.06 190 PRO A CA 1
ATOM 1457 C C . PRO A 1 190 ? 31.868 18.065 1.034 1.00 48.06 190 PRO A C 1
ATOM 1459 O O . PRO A 1 190 ? 32.044 18.911 1.908 1.00 48.06 190 PRO A O 1
ATOM 1462 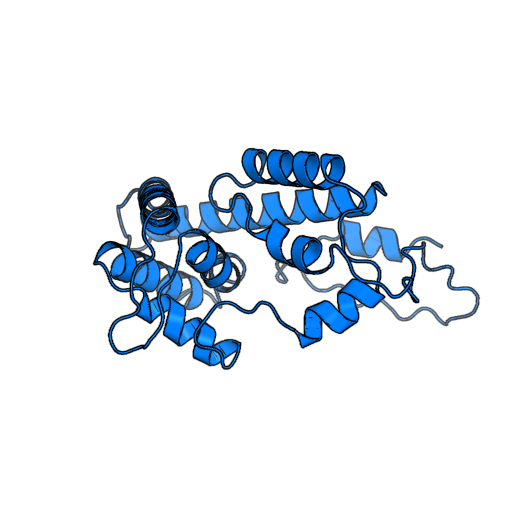N N . SER A 1 191 ? 30.669 17.864 0.493 1.00 52.69 191 SER A N 1
ATOM 1463 C CA . SER A 1 191 ? 29.463 18.314 1.168 1.00 52.69 191 SER A CA 1
ATOM 1464 C C . SER A 1 191 ? 29.208 17.287 2.261 1.00 52.69 191 SER A C 1
ATOM 1466 O O . SER A 1 191 ? 29.064 16.100 1.963 1.00 52.69 191 SER A O 1
ATOM 1468 N N . ARG A 1 192 ? 29.202 17.704 3.534 1.00 45.94 192 ARG A N 1
ATOM 1469 C CA . ARG A 1 192 ? 28.776 16.807 4.615 1.00 45.94 192 ARG A CA 1
ATOM 1470 C C . ARG A 1 192 ? 27.372 16.331 4.259 1.00 45.94 192 ARG A C 1
ATOM 1472 O O . ARG A 1 192 ? 26.442 17.136 4.215 1.00 45.94 192 ARG A O 1
ATOM 1479 N N . ALA A 1 193 ? 27.219 15.043 3.966 1.00 50.38 193 ALA A N 1
ATOM 1480 C CA . ALA A 1 193 ? 25.904 14.434 3.933 1.00 50.38 193 ALA A CA 1
ATOM 1481 C C . ALA A 1 193 ? 25.366 14.557 5.359 1.00 50.38 193 ALA A C 1
ATOM 1483 O O . ALA A 1 193 ? 25.817 13.844 6.248 1.00 50.38 193 ALA A O 1
ATOM 1484 N N . ARG A 1 194 ? 24.490 15.539 5.600 1.00 39.50 194 ARG A N 1
ATOM 1485 C CA . ARG A 1 194 ? 23.862 15.721 6.908 1.00 39.50 194 ARG A CA 1
ATOM 1486 C C . ARG A 1 194 ? 23.163 14.405 7.233 1.00 39.50 194 ARG A C 1
ATOM 1488 O O . ARG A 1 194 ? 22.312 13.965 6.456 1.00 39.50 194 ARG A O 1
ATOM 1495 N N . GLU A 1 195 ? 23.574 13.754 8.315 1.00 41.50 195 GLU A N 1
ATOM 1496 C CA . GLU A 1 195 ? 22.902 12.562 8.814 1.00 41.50 195 GLU A CA 1
ATOM 1497 C C . GLU A 1 195 ? 21.430 12.919 9.014 1.00 41.50 195 GLU A C 1
ATOM 1499 O O . GLU A 1 195 ? 21.080 13.792 9.809 1.00 41.50 195 GLU A O 1
ATOM 1504 N N . ARG A 1 196 ? 20.550 12.308 8.217 1.00 43.94 196 ARG A N 1
ATOM 1505 C CA . ARG A 1 196 ? 19.125 12.344 8.521 1.00 43.94 196 ARG A CA 1
ATOM 1506 C C . ARG A 1 196 ? 18.932 11.382 9.681 1.00 43.94 196 ARG A C 1
ATOM 1508 O O . ARG A 1 196 ? 19.209 10.194 9.530 1.00 43.94 196 ARG A O 1
ATOM 1515 N N . GLY A 1 197 ? 18.536 11.923 10.831 1.00 32.41 197 GLY A N 1
ATOM 1516 C CA . GLY A 1 197 ? 18.309 11.161 12.053 1.00 32.41 197 GLY A CA 1
ATOM 1517 C C . GLY A 1 197 ? 17.363 9.975 11.842 1.00 32.41 197 GLY A C 1
ATOM 1518 O O . GLY A 1 197 ? 16.581 9.936 10.888 1.00 32.41 197 GLY A O 1
ATOM 1519 N N . ALA A 1 198 ? 17.438 9.019 12.770 1.00 42.56 198 ALA A N 1
ATOM 1520 C CA . ALA A 1 198 ? 16.756 7.720 12.775 1.00 42.56 198 ALA A CA 1
ATOM 1521 C C . ALA A 1 198 ? 15.215 7.755 12.630 1.00 42.56 198 ALA A C 1
ATOM 1523 O O . ALA A 1 198 ? 14.576 6.709 12.569 1.00 42.56 198 ALA A O 1
ATOM 1524 N N . THR A 1 199 ? 14.611 8.938 12.554 1.00 40.62 199 THR A N 1
ATOM 1525 C CA . THR A 1 199 ? 13.170 9.178 12.435 1.00 40.62 199 THR A CA 1
ATOM 1526 C C . THR A 1 199 ? 12.661 9.288 10.995 1.00 40.62 199 THR A C 1
ATOM 1528 O O . THR A 1 199 ? 11.452 9.352 10.798 1.00 40.62 199 THR A O 1
ATOM 1531 N N . THR A 1 200 ? 13.529 9.270 9.972 1.00 40.06 200 THR A N 1
ATOM 1532 C CA . THR A 1 200 ? 13.074 9.232 8.566 1.00 40.06 200 THR A CA 1
ATOM 1533 C C . THR A 1 200 ? 12.939 7.772 8.095 1.00 40.06 200 THR A C 1
ATOM 1535 O O . THR A 1 200 ? 13.966 7.105 7.945 1.00 40.06 200 THR A O 1
ATOM 1538 N N . PRO A 1 201 ? 11.730 7.249 7.793 1.00 44.16 201 PRO A N 1
ATOM 1539 C CA . PRO A 1 201 ? 11.511 5.817 7.523 1.00 44.16 201 PRO A CA 1
ATOM 1540 C C . PRO A 1 201 ? 12.215 5.277 6.265 1.00 44.16 201 PRO A C 1
ATOM 1542 O O . PRO A 1 201 ? 12.221 4.075 6.018 1.00 44.16 201 PRO A O 1
ATOM 1545 N N . THR A 1 202 ? 12.782 6.153 5.432 1.00 44.00 202 THR A N 1
ATOM 1546 C CA . THR A 1 202 ? 13.219 5.830 4.068 1.00 44.00 202 THR A CA 1
ATOM 1547 C C . THR A 1 202 ? 14.734 5.732 3.874 1.00 44.00 202 THR A C 1
ATOM 1549 O O . THR A 1 202 ? 15.166 5.347 2.787 1.00 44.00 202 THR A O 1
ATOM 1552 N N . SER A 1 203 ? 15.570 6.016 4.882 1.00 37.25 203 SER A N 1
ATOM 1553 C CA . SER A 1 203 ? 17.031 5.888 4.740 1.00 37.25 203 SER A CA 1
ATOM 1554 C C . SER A 1 203 ? 17.707 5.295 5.975 1.00 37.25 203 SER A C 1
ATOM 1556 O O . SER A 1 203 ? 17.821 5.959 6.999 1.00 37.25 203 SER A O 1
ATOM 1558 N N . ARG A 1 204 ? 18.214 4.058 5.854 1.00 44.53 204 ARG A N 1
ATOM 1559 C CA . ARG A 1 204 ? 19.098 3.427 6.852 1.00 44.53 204 ARG A CA 1
ATOM 1560 C C . ARG A 1 204 ? 20.548 3.949 6.754 1.00 44.53 204 ARG A C 1
ATOM 1562 O O . ARG A 1 204 ? 20.973 4.307 5.654 1.00 44.53 204 ARG A O 1
ATOM 1569 N N . PRO A 1 205 ? 21.351 3.870 7.836 1.00 40.75 205 PRO A N 1
ATOM 1570 C CA . PRO A 1 205 ? 22.770 4.274 7.859 1.00 40.75 205 PRO A CA 1
ATOM 1571 C C . PRO A 1 205 ? 23.665 3.583 6.810 1.00 40.75 205 PRO A C 1
ATOM 1573 O O . PRO A 1 205 ? 24.670 4.127 6.360 1.00 40.75 205 PRO A O 1
ATOM 1576 N N . SER A 1 206 ? 23.293 2.390 6.340 1.00 40.19 206 SER A N 1
ATOM 1577 C CA . SER A 1 206 ? 24.033 1.686 5.281 1.00 40.19 206 SER A CA 1
ATOM 1578 C C . SER A 1 206 ? 23.982 2.395 3.918 1.00 40.19 206 SER A C 1
ATOM 1580 O O . SER A 1 206 ? 24.888 2.228 3.096 1.00 40.19 206 SER A O 1
ATOM 1582 N N . TRP A 1 207 ? 22.958 3.222 3.673 1.00 41.25 207 TRP A N 1
ATOM 1583 C CA . TRP A 1 207 ? 22.822 4.035 2.458 1.00 41.25 207 TRP A CA 1
ATOM 1584 C C . TRP A 1 207 ? 23.722 5.271 2.459 1.00 41.25 207 TRP A C 1
ATOM 1586 O O . TRP A 1 207 ? 24.153 5.711 1.393 1.00 41.25 207 TRP A O 1
ATOM 1596 N N . THR A 1 208 ? 23.999 5.848 3.628 1.00 47.09 208 THR A N 1
ATOM 1597 C CA . THR A 1 208 ? 24.947 6.962 3.764 1.00 47.09 208 THR A CA 1
ATOM 1598 C C . THR A 1 208 ? 26.382 6.447 3.698 1.00 47.09 208 THR A C 1
ATOM 1600 O O . THR A 1 208 ? 27.185 7.004 2.951 1.00 47.09 208 THR A O 1
ATOM 1603 N N . ALA A 1 209 ? 26.679 5.317 4.348 1.00 46.72 209 ALA A N 1
ATOM 1604 C CA . ALA A 1 209 ? 28.010 4.704 4.335 1.00 46.72 209 ALA A CA 1
ATOM 1605 C C . ALA A 1 209 ? 28.488 4.308 2.923 1.00 46.72 209 ALA A C 1
ATOM 1607 O O . ALA A 1 209 ? 29.659 4.465 2.588 1.00 46.72 209 ALA A O 1
ATOM 1608 N N . SER A 1 210 ? 27.578 3.839 2.065 1.00 45.91 210 SER A N 1
ATOM 1609 C CA . SER A 1 210 ? 27.898 3.447 0.685 1.00 45.91 210 SER A CA 1
ATOM 1610 C C . SER A 1 210 ? 28.091 4.627 -0.277 1.00 45.91 210 SER A C 1
ATOM 1612 O O . SER A 1 210 ? 28.727 4.455 -1.313 1.00 45.91 210 SER A O 1
ATOM 1614 N N . ARG A 1 211 ? 27.590 5.824 0.066 1.00 48.81 211 ARG A N 1
ATOM 1615 C CA . ARG A 1 211 ? 27.830 7.076 -0.680 1.00 48.81 211 ARG A CA 1
ATOM 1616 C C . ARG A 1 211 ? 29.089 7.822 -0.235 1.00 48.81 211 ARG A C 1
ATOM 1618 O O . ARG A 1 211 ? 29.523 8.721 -0.945 1.00 48.81 211 ARG A O 1
ATOM 1625 N N . ALA A 1 212 ? 29.629 7.484 0.935 1.00 43.44 212 ALA A N 1
ATOM 1626 C CA . ALA A 1 212 ? 30.779 8.155 1.538 1.00 43.44 212 ALA A CA 1
ATOM 1627 C C . ALA A 1 212 ? 32.129 7.495 1.206 1.00 43.44 212 ALA A C 1
ATOM 1629 O O . ALA A 1 212 ? 33.167 8.048 1.560 1.00 43.44 212 ALA A O 1
ATOM 1630 N N . ARG A 1 213 ? 32.138 6.326 0.550 1.00 38.22 213 ARG A N 1
ATOM 1631 C CA . ARG A 1 213 ? 33.381 5.674 0.120 1.00 38.22 213 ARG A CA 1
ATOM 1632 C C . ARG A 1 213 ? 33.763 6.146 -1.293 1.00 38.22 213 ARG A C 1
ATOM 1634 O O . ARG A 1 213 ? 32.882 6.090 -2.156 1.00 38.22 213 ARG A O 1
ATOM 1641 N N . PRO A 1 214 ? 35.004 6.630 -1.502 1.00 41.19 214 PRO A N 1
ATOM 1642 C CA . PRO A 1 214 ? 35.499 7.043 -2.815 1.00 41.19 214 PRO A CA 1
ATOM 1643 C C . PRO A 1 214 ? 35.499 5.895 -3.834 1.00 41.19 214 PRO A C 1
ATOM 1645 O O . PRO A 1 214 ? 35.570 4.715 -3.414 1.00 41.19 214 PRO A O 1
#

Sequence (214 aa):
MSSWATTRRRHRAETIESQFARFAAWCRSTASCALHGRDVGGVWRGLVAAEDRSAIPAKGLRVAYSGFDIKVAAVPDVISPGAAPDLPNWQRVARAIAQAEAGDAAGFAVHVRETAKSLKVPSFRGMNVTHCADGLGFTGYEEYRKAKELGERLSPNFAGNELWHPLGCVGWRHPSRTPRARCRRTGCRPSRARERGATTPTSRPSWTASRARP

Foldseek 3Di:
DPPVVVVLLLLVLLLLQVLQVVLQVCLQVPPLQLQHVHRPLVLLVVLQVVQLVPWFEAPPDPDTAHSLQLLLLLSVLSNCQDDPDCSVSSSLNSVQSVVVVVRHNNSSQVSCCVVVVHSTRDPPPVVLVQVLLQVQADPDDVSLVVSQVSSCVNHVSNRPNPSVSNPSSVPPDDHRPNHDDQPPDDPDDDDPPPPPDPNPSNDDPVVVVSNPDD

Secondary structure (DSSP, 8-state):
--HHHHHHHHHHHHHHHHHHHHHHHHHHH-TTSTTTTS-HHHHHHHHHHHHTTSPEE-TTSS-EE-HHHHHHHHHHHHH---STTT-HHHHHHHHHHHHHHTT--HHHHHHHHHHHSSSS----HHHHHHHHHTT-S-SSHHHHHHHHHHHHHH-GGGTTTTTHHHHTTTT--SPPSS-------SS----------TT-TT--HHHHHTTS--